Protein AF-0000000083326718 (afdb_homodimer)

pLDDT: mean 82.81, std 12.77, range [39.17, 96.28]

Nearest PDB structures (foldseek):
  6w42-assembly1_A-2  TM=5.400E-01  e=2.497E+00  Human immunodeficiency virus 1
  6vqs-assembly1_A-2  TM=5.508E-01  e=3.439E+00  Human immunodeficiency virus 1
  7l1p-assembly1_B  TM=7.120E-01  e=7.415E+00  Human immunodeficiency virus 1
  7e6g-assembly1_F  TM=3.013E-01  e=8.986E+00  Pseudomonas aeruginosa
  7pel-assembly1_E  TM=6.875E-01  e=1.211E+00  Simian T-lymphotropic virus 1

Foldseek 3Di:
DPDDDDDADKDWDWDADPVLDIAAIEIEALDPFDDPVVCVLKAPLYYYTYDNRNDDAQVRLLVVLVSVCVGVVAALVRADEDEDAPCPVRYDPVSVVSCVHGRYHYDYDDNVPVCVVDPCVRTPVSNVVSTVVRSVD/DPDDDDDADKDWDWDADPVLDIAAIEIEALDPFDDPVVCVLKAPLYYYTYDNRNDDAQVRLLVVLVSVCVGVVAALVRADEDEDAPCPVRYDPVSVVSCVHGRYHYDYDDNPPVCVRDPCVRGPVSNVVSTVVRSVD

Secondary structure (DSSP, 8-state):
--EEEEEEEEEEEEEEETTS-BPPPEEEESSSS--GGGGTTS-TT-EEEE-TT----HHHHHHHHHHHHHHH---SSS-EEEEESS-GGG--HHHHHHHHHTTEEEEEPPGGGHHHH--HIIIIIHHHHHHHHHHT-/--EEEEEEEEEEEEEEETTS-BPPPEEEESSSS--GGGGTTS-TT-EEEE-TT----HHHHHHHHHHHHHHH---SSS-EEEEESS-GGG--HHHHHHHHHTTEEEEEPPGGGHHHH--HIIIIIHHHHHHHHHHT-

Solvent-accessible surface area (backbone atoms only — not comparable to full-atom values): 14460 Å² total; per-residue (Å²): 126,65,51,52,32,38,38,46,36,33,25,38,37,32,37,24,32,88,85,67,53,58,52,58,44,34,34,26,37,56,29,80,67,65,54,78,70,77,49,65,63,35,23,75,81,41,50,68,43,41,26,49,55,5,57,86,47,55,79,51,46,45,56,47,50,54,54,48,43,68,70,70,62,39,25,75,92,47,39,29,33,38,36,29,47,64,47,63,87,56,50,46,70,65,43,53,50,52,35,50,73,39,16,36,45,79,42,64,49,64,82,89,56,48,68,82,71,44,50,55,62,61,53,46,48,46,50,50,45,50,37,40,58,44,28,71,106,128,64,53,52,31,38,38,46,37,36,25,39,38,32,37,25,33,88,88,67,53,57,53,59,44,35,35,27,37,56,29,79,67,67,53,80,72,76,49,65,66,38,22,74,80,42,49,68,43,41,26,49,54,6,56,88,47,56,78,51,48,46,56,47,50,52,52,50,42,70,69,70,61,41,26,75,91,47,40,28,34,37,36,28,48,64,48,63,86,60,52,45,71,66,43,54,48,51,35,51,73,38,16,37,45,80,41,64,47,62,84,88,57,49,67,82,72,45,50,54,61,60,53,46,48,46,48,50,44,50,36,41,58,45,29,70,105

InterPro domains:
  IPR004875 DDE superfamily endonuclease domain [PF03184] (10-133)
  IPR036397 Ribonuclease H superfamily [G3DSA:3.30.420.10] (2-136)
  IPR050863 Centromere and Transposable Element-Derived Protein [PTHR19303] (5-132)

Sequence (274 aa):
MTSGERGTLVTVAVAVNAAGNSIPPFIIFPRKKFQPHFIRDGPVGCSGDANPSGWMVEENFIKYAEHFVAHVRCSKEHPCLLLLDNHESHMSPDDLDYFKEHGVTLLSFPPHCSHKLQPLDRSVYGPLKKYVKGGSTMTSGERGTLVTVAVAVNAAGNSIPPFIIFPRKKFQPHFIRDGPVGCSGDANPSGWMVEENFIKYAEHFVAHVRCSKEHPCLLLLDNHESHMSPDDLDYFKEHGVTLLSFPPHCSHKLQPLDRSVYGPLKKYVKGGST

Structure (mmCIF, N/CA/C/O backbone):
data_AF-0000000083326718-model_v1
#
loop_
_entity.id
_entity.type
_entity.pdbx_description
1 polymer 'DDE-1 domain-containing protein'
#
loop_
_atom_site.group_PDB
_atom_site.id
_atom_site.type_symbol
_atom_site.label_atom_id
_atom_site.label_alt_id
_atom_site.label_comp_id
_atom_site.label_asym_id
_atom_site.label_entity_id
_atom_site.label_seq_id
_atom_site.pdbx_PDB_ins_code
_atom_site.Cartn_x
_atom_site.Cartn_y
_atom_site.Cartn_z
_atom_site.occupancy
_atom_site.B_iso_or_equiv
_atom_site.auth_seq_id
_atom_site.auth_comp_id
_atom_site.auth_asym_id
_atom_site.auth_atom_id
_atom_site.pdbx_PDB_model_num
ATOM 1 N N . MET A 1 1 ? -4.161 -24.439 -19.935 1 46.27 1 MET A N 1
ATOM 2 C CA . MET A 1 1 ? -4.446 -23.009 -19.998 1 46.27 1 MET A CA 1
ATOM 3 C C . MET A 1 1 ? -3.688 -22.255 -18.911 1 46.27 1 MET A C 1
ATOM 5 O O . MET A 1 1 ? -3.785 -22.595 -17.73 1 46.27 1 MET A O 1
ATOM 9 N N . THR A 1 2 ? -2.587 -21.778 -19.311 1 61.28 2 THR A N 1
ATOM 10 C CA . THR A 1 2 ? -1.734 -21.063 -18.368 1 61.28 2 THR A CA 1
ATOM 11 C C . THR A 1 2 ? -2.497 -19.917 -17.711 1 61.28 2 THR A C 1
ATOM 13 O O . THR A 1 2 ? -3.136 -19.116 -18.397 1 61.28 2 THR A O 1
ATOM 16 N N . SER A 1 3 ? -2.903 -20.162 -16.458 1 71.15 3 SER A N 1
ATOM 17 C CA . SER A 1 3 ? -3.604 -19.09 -15.76 1 71.15 3 SER A CA 1
ATOM 18 C C . SER A 1 3 ? -2.758 -17.822 -15.702 1 71.15 3 SER A C 1
ATOM 20 O O . SER A 1 3 ? -1.533 -17.892 -15.579 1 71.15 3 SER A O 1
ATOM 22 N N . GLY A 1 4 ? -3.272 -16.633 -16.309 1 81.43 4 GLY A N 1
ATOM 23 C CA . GLY A 1 4 ? -2.619 -15.335 -16.271 1 81.43 4 GLY A CA 1
ATOM 24 C C . GLY A 1 4 ? -3.024 -14.498 -15.073 1 81.43 4 GLY A C 1
ATOM 25 O O . GLY A 1 4 ? -4.215 -14.303 -14.819 1 81.43 4 GLY A O 1
ATOM 26 N N . GLU A 1 5 ? -1.99 -14.322 -14.138 1 85.64 5 GLU A N 1
ATOM 27 C CA . GLU A 1 5 ? -2.206 -13.441 -12.994 1 85.64 5 GLU A CA 1
ATOM 28 C C . GLU A 1 5 ? -1.547 -12.082 -13.211 1 85.64 5 GLU A C 1
ATOM 30 O O . GLU A 1 5 ? -0.493 -11.991 -13.844 1 85.64 5 GLU A O 1
ATOM 35 N N . ARG A 1 6 ? -2.243 -11.083 -12.725 1 85.34 6 ARG A N 1
ATOM 36 C CA . ARG A 1 6 ? -1.649 -9.75 -12.701 1 85.34 6 ARG A CA 1
ATOM 37 C C . ARG A 1 6 ? -1.358 -9.307 -11.271 1 85.34 6 ARG A C 1
ATOM 39 O O . ARG A 1 6 ? -2.247 -9.323 -10.417 1 85.34 6 ARG A O 1
ATOM 46 N N . GLY A 1 7 ? -0.053 -9.016 -11.139 1 87.03 7 GLY A N 1
ATOM 47 C CA . GLY A 1 7 ? 0.387 -8.466 -9.867 1 87.03 7 GLY A CA 1
ATOM 48 C C . GLY A 1 7 ? 0.644 -6.972 -9.92 1 87.03 7 GLY A C 1
ATOM 49 O O . GLY A 1 7 ? 1.222 -6.47 -10.887 1 87.03 7 GLY A O 1
ATOM 50 N N . THR A 1 8 ? 0.075 -6.285 -8.876 1 87.36 8 THR A N 1
ATOM 51 C CA . THR A 1 8 ? 0.306 -4.847 -8.794 1 87.36 8 THR A CA 1
ATOM 52 C C . THR A 1 8 ? 0.57 -4.422 -7.352 1 87.36 8 THR A C 1
ATOM 54 O O . THR A 1 8 ? 0.169 -5.112 -6.413 1 87.36 8 THR A O 1
ATOM 57 N N . LEU A 1 9 ? 1.283 -3.32 -7.219 1 88.89 9 LEU A N 1
ATOM 58 C CA . LEU A 1 9 ? 1.551 -2.723 -5.915 1 88.89 9 LEU A CA 1
ATOM 59 C C . LEU A 1 9 ? 0.723 -1.458 -5.716 1 88.89 9 LEU A C 1
ATOM 61 O O . LEU A 1 9 ? 0.559 -0.666 -6.646 1 88.89 9 LEU A O 1
ATOM 65 N N . VAL A 1 10 ? 0.229 -1.346 -4.545 1 90.32 10 VAL A N 1
ATOM 66 C CA . VAL A 1 10 ? -0.46 -0.13 -4.127 1 90.32 10 VAL A CA 1
ATOM 67 C C . VAL A 1 10 ? 0.167 0.404 -2.841 1 90.32 10 VAL A C 1
ATOM 69 O O . VAL A 1 10 ? 0.394 -0.352 -1.894 1 90.32 10 VAL A O 1
ATOM 72 N N . THR A 1 11 ? 0.474 1.661 -2.838 1 91.9 11 THR A N 1
ATOM 73 C CA . THR A 1 11 ? 0.987 2.288 -1.625 1 91.9 11 THR A CA 1
ATOM 74 C C . THR A 1 11 ? -0.091 3.137 -0.957 1 91.9 11 THR A C 1
ATOM 76 O O . THR A 1 11 ? -0.802 3.888 -1.629 1 91.9 11 THR A O 1
ATOM 79 N N . VAL A 1 12 ? -0.187 2.952 0.348 1 91.32 12 VAL A N 1
ATOM 80 C CA . VAL A 1 12 ? -1.148 3.722 1.129 1 91.32 12 VAL A CA 1
ATOM 81 C C . VAL A 1 12 ? -0.416 4.528 2.201 1 91.32 12 VAL A C 1
ATOM 83 O O . VAL A 1 12 ? 0.334 3.967 3.003 1 91.32 12 VAL A O 1
ATOM 86 N N . ALA A 1 13 ? -0.639 5.782 2.202 1 92.65 13 ALA A N 1
ATOM 87 C CA . ALA A 1 13 ? -0.1 6.656 3.241 1 92.65 13 ALA A CA 1
ATOM 88 C C . ALA A 1 13 ? -1.154 6.965 4.3 1 92.65 13 ALA A C 1
ATOM 90 O O . ALA A 1 13 ? -2.241 7.453 3.979 1 92.65 13 ALA A O 1
ATOM 91 N N . VAL A 1 14 ? -0.784 6.691 5.518 1 91 14 VAL A N 1
ATOM 92 C CA . VAL A 1 14 ? -1.714 6.924 6.618 1 91 14 VAL A CA 1
ATOM 93 C C . VAL A 1 14 ? -1.058 7.816 7.67 1 91 14 VAL A C 1
ATOM 95 O O . VAL A 1 14 ? 0.168 7.836 7.797 1 91 14 VAL A O 1
ATOM 98 N N . ALA A 1 15 ? -1.882 8.6 8.349 1 91.63 15 ALA A N 1
ATOM 99 C CA . ALA A 1 15 ? -1.423 9.443 9.45 1 91.63 15 ALA A CA 1
ATOM 100 C C . ALA A 1 15 ? -2.378 9.365 10.637 1 91.63 15 ALA A C 1
ATOM 102 O O . ALA A 1 15 ? -3.599 9.411 10.463 1 91.63 15 ALA A O 1
ATOM 103 N N . VAL A 1 16 ? -1.779 9.192 11.792 1 89.78 16 VAL A N 1
ATOM 104 C CA . VAL A 1 16 ? -2.565 9.048 13.013 1 89.78 16 VAL A CA 1
ATOM 105 C C . VAL A 1 16 ? -1.991 9.946 14.106 1 89.78 16 VAL A C 1
ATOM 107 O O . VAL A 1 16 ? -0.777 10.158 14.171 1 89.78 16 VAL A O 1
ATOM 110 N N . ASN A 1 17 ? -2.893 10.494 14.949 1 88.88 17 ASN A N 1
ATOM 111 C CA . ASN A 1 17 ? -2.397 11.276 16.076 1 88.88 17 ASN A CA 1
ATOM 112 C C . ASN A 1 17 ? -2.408 10.466 17.369 1 88.88 17 ASN A C 1
ATOM 114 O O . ASN A 1 17 ? -2.789 9.294 17.369 1 88.88 17 ASN A O 1
ATOM 118 N N . ALA A 1 18 ? -1.995 11.068 18.496 1 81.83 18 ALA A N 1
ATOM 119 C CA . ALA A 1 18 ? -1.845 10.384 19.779 1 81.83 18 ALA A CA 1
ATOM 120 C C . ALA A 1 18 ? -3.197 9.929 20.319 1 81.83 18 ALA A C 1
ATOM 122 O O . ALA A 1 18 ? -3.274 8.971 21.091 1 81.83 18 ALA A O 1
ATOM 123 N N . ALA A 1 19 ? -4.229 10.617 19.884 1 84.12 19 ALA A N 1
ATOM 124 C CA . ALA A 1 19 ? -5.568 10.281 20.361 1 84.12 19 ALA A CA 1
ATOM 125 C C . ALA A 1 19 ? -6.16 9.123 19.563 1 84.12 19 ALA A C 1
ATOM 127 O O . ALA A 1 19 ? -7.251 8.639 19.875 1 84.12 19 ALA A O 1
ATOM 128 N N . GLY A 1 20 ? -5.474 8.719 18.512 1 81.75 20 GLY A N 1
ATOM 129 C CA . GLY A 1 20 ? -5.955 7.603 17.714 1 81.75 20 GLY A CA 1
ATOM 130 C C . GLY A 1 20 ? -6.797 8.037 16.528 1 81.75 20 GLY A C 1
ATOM 131 O O . GLY A 1 20 ? -7.353 7.199 15.815 1 81.75 20 GLY A O 1
ATOM 132 N N . ASN A 1 21 ? -6.853 9.325 16.342 1 87.87 21 ASN A N 1
ATOM 133 C CA . ASN A 1 21 ? -7.561 9.834 15.172 1 87.87 21 ASN A CA 1
ATOM 134 C C . ASN A 1 21 ? -6.684 9.791 13.924 1 87.87 21 ASN A C 1
ATOM 136 O O . ASN A 1 21 ? -5.487 10.073 13.991 1 87.87 21 ASN A O 1
ATOM 140 N N . SER A 1 22 ? -7.302 9.333 12.794 1 90.94 22 SER A N 1
ATOM 141 C CA . SER A 1 22 ? -6.561 9.264 11.539 1 90.94 22 SER A CA 1
ATOM 142 C C . SER A 1 22 ? -7.208 10.132 10.466 1 90.94 22 SER A C 1
ATOM 144 O O . SER A 1 22 ? -8.413 10.389 10.511 1 90.94 22 SER A O 1
ATOM 146 N N . ILE A 1 23 ? -6.388 10.639 9.572 1 91.92 23 ILE A N 1
ATOM 147 C CA . ILE A 1 23 ? -6.926 11.259 8.366 1 91.92 23 ILE A CA 1
ATOM 148 C C . ILE A 1 23 ? -7.216 10.186 7.318 1 91.92 23 ILE A C 1
ATOM 150 O O . ILE A 1 23 ? -6.681 9.077 7.393 1 91.92 23 ILE A O 1
ATOM 154 N N . PRO A 1 24 ? -8.156 10.516 6.32 1 91.7 24 PRO A N 1
ATOM 155 C CA . PRO A 1 24 ? -8.348 9.557 5.229 1 91.7 24 PRO A CA 1
ATOM 156 C C . PRO A 1 24 ? -7.045 9.209 4.513 1 91.7 24 PRO A C 1
ATOM 158 O O . PRO A 1 24 ? -6.139 10.042 4.433 1 91.7 24 PRO A O 1
ATOM 161 N N . PRO A 1 25 ? -6.957 8.104 4.028 1 91.96 25 PRO A N 1
ATOM 162 C CA . PRO A 1 25 ? -5.701 7.673 3.41 1 91.96 25 PRO A CA 1
ATOM 163 C C . PRO A 1 25 ? -5.419 8.384 2.089 1 91.96 25 PRO A C 1
ATOM 165 O O . PRO A 1 25 ? -6.34 8.912 1.459 1 91.96 25 PRO A O 1
ATOM 168 N N . PHE A 1 26 ? -4.155 8.517 1.831 1 94.23 26 PHE A N 1
ATOM 169 C CA . PHE A 1 26 ? -3.652 8.919 0.523 1 94.23 26 PHE A CA 1
ATOM 170 C C . PHE A 1 26 ? -3.083 7.723 -0.23 1 94.23 26 PHE A C 1
ATOM 172 O O . PHE A 1 26 ? -2.198 7.028 0.275 1 94.23 26 PHE A O 1
ATOM 179 N N . ILE A 1 27 ? -3.534 7.46 -1.456 1 92.86 27 ILE A N 1
ATOM 180 C CA . ILE A 1 27 ? -3.242 6.196 -2.122 1 92.86 27 ILE A CA 1
ATOM 181 C C . ILE A 1 27 ? -2.473 6.46 -3.415 1 92.86 27 ILE A C 1
ATOM 183 O O . ILE A 1 27 ? -2.824 7.361 -4.18 1 92.86 27 ILE A O 1
ATOM 187 N N . ILE A 1 28 ? -1.448 5.703 -3.612 1 93.24 28 ILE A N 1
ATOM 188 C CA . ILE A 1 28 ? -0.744 5.724 -4.889 1 93.24 28 ILE A CA 1
ATOM 189 C C . ILE A 1 28 ? -1.166 4.522 -5.731 1 93.24 28 ILE A C 1
ATOM 191 O O . ILE A 1 28 ? -0.842 3.38 -5.399 1 93.24 28 ILE A O 1
ATOM 195 N N . PHE A 1 29 ? -1.776 4.833 -6.876 1 89.86 29 PHE A N 1
ATOM 196 C CA . PHE A 1 29 ? -2.285 3.777 -7.743 1 89.86 29 PHE A CA 1
ATOM 197 C C . PHE A 1 29 ? -1.256 3.405 -8.804 1 89.86 29 PHE A C 1
ATOM 199 O O . PHE A 1 29 ? -0.543 4.271 -9.316 1 89.86 29 PHE A O 1
ATOM 206 N N . PRO A 1 30 ? -1.24 2.14 -9.139 1 87.97 30 PRO A N 1
ATOM 207 C CA . PRO A 1 30 ? -0.321 1.677 -10.18 1 87.97 30 PRO A CA 1
ATOM 208 C C . PRO A 1 30 ? -0.824 1.981 -11.59 1 87.97 30 PRO A C 1
ATOM 210 O O . PRO A 1 30 ? -1.065 1.06 -12.375 1 87.97 30 PRO A O 1
ATOM 213 N N . ARG A 1 31 ? -0.956 3.301 -11.876 1 85.23 31 ARG A N 1
ATOM 214 C CA . ARG A 1 31 ? -1.394 3.818 -13.168 1 85.23 31 ARG A CA 1
ATOM 215 C C . ARG A 1 31 ? -0.487 4.948 -13.642 1 85.23 31 ARG A C 1
ATOM 217 O O . ARG A 1 31 ? 0.248 5.537 -12.847 1 85.23 31 ARG A O 1
ATOM 224 N N . LYS A 1 32 ? -0.6 5.216 -14.922 1 83.65 32 LYS A N 1
ATOM 225 C CA . LYS A 1 32 ? 0.218 6.283 -15.492 1 83.65 32 LYS A CA 1
ATOM 226 C C . LYS A 1 32 ? -0.28 7.655 -15.045 1 83.65 32 LYS A C 1
ATOM 228 O O . LYS A 1 32 ? 0.518 8.523 -14.684 1 83.65 32 LYS A O 1
ATOM 233 N N . LYS A 1 33 ? -1.629 7.774 -15.094 1 86.9 33 LYS A N 1
ATOM 234 C CA . LYS A 1 33 ? -2.24 9.052 -14.742 1 86.9 33 LYS A CA 1
ATOM 235 C C . LYS A 1 33 ? -3.354 8.864 -13.715 1 86.9 33 LYS A C 1
ATOM 237 O O . LYS A 1 33 ? -4.173 7.952 -13.84 1 86.9 33 LYS A O 1
ATOM 242 N N . PHE A 1 34 ? -3.296 9.769 -12.791 1 90.6 34 PHE A N 1
ATOM 243 C CA . PHE A 1 34 ? -4.352 9.739 -11.785 1 90.6 34 PHE A CA 1
ATOM 244 C C . PHE A 1 34 ? -5.647 10.318 -12.342 1 90.6 34 PHE A C 1
ATOM 246 O O . PHE A 1 34 ? -5.63 11.338 -13.034 1 90.6 34 PHE A O 1
ATOM 253 N N . GLN A 1 35 ? -6.733 9.605 -12.064 1 90.48 35 GLN A N 1
ATOM 254 C CA . GLN A 1 35 ? -8.067 10.101 -12.387 1 90.48 35 GLN A CA 1
ATOM 255 C C . GLN A 1 35 ? -8.948 10.159 -11.143 1 90.48 35 GLN A C 1
ATOM 257 O O . GLN A 1 35 ? -8.899 9.263 -10.298 1 90.48 35 GLN A O 1
ATOM 262 N N . PRO A 1 36 ? -9.778 11.171 -11.049 1 88.84 36 PRO A N 1
ATOM 263 C CA . PRO A 1 36 ? -10.602 11.352 -9.852 1 88.84 36 PRO A CA 1
ATOM 264 C C . PRO A 1 36 ? -11.496 10.148 -9.564 1 88.84 36 PRO A C 1
ATOM 266 O O . PRO A 1 36 ? -11.811 9.871 -8.404 1 88.84 36 PRO A O 1
ATOM 269 N N . HIS A 1 37 ? -11.837 9.454 -10.562 1 86.84 37 HIS A N 1
ATOM 270 C CA . HIS A 1 37 ? -12.767 8.351 -10.345 1 86.84 37 HIS A CA 1
ATOM 271 C C . HIS A 1 37 ? -12.077 7.173 -9.667 1 86.84 37 HIS A C 1
ATOM 273 O O . HIS A 1 37 ? -12.739 6.234 -9.219 1 86.84 37 HIS A O 1
ATOM 279 N N . PHE A 1 38 ? -10.767 7.238 -9.575 1 86.35 38 PHE A N 1
ATOM 280 C CA . PHE A 1 38 ? -10.05 6.172 -8.885 1 86.35 38 PHE A CA 1
ATOM 281 C C . PHE A 1 38 ? -10.472 6.095 -7.422 1 86.35 38 PHE A C 1
ATOM 283 O O . PHE A 1 38 ? -10.404 5.029 -6.807 1 86.35 38 PHE A O 1
ATOM 290 N N . ILE A 1 39 ? -10.906 7.195 -6.867 1 86.56 39 ILE A N 1
ATOM 291 C CA . ILE A 1 39 ? -11.194 7.201 -5.437 1 86.56 39 ILE A CA 1
ATOM 292 C C . ILE A 1 39 ? -12.701 7.307 -5.214 1 86.56 39 ILE A C 1
ATOM 294 O O . ILE A 1 39 ? -13.154 7.559 -4.095 1 86.56 39 ILE A O 1
ATOM 298 N N . ARG A 1 40 ? -13.48 7.216 -6.228 1 82.19 40 ARG A N 1
ATOM 299 C CA . ARG A 1 40 ? -14.93 7.348 -6.138 1 82.19 40 ARG A CA 1
ATOM 300 C C . ARG A 1 40 ? -15.516 6.313 -5.184 1 82.19 40 ARG A C 1
ATOM 302 O O . ARG A 1 40 ? -16.399 6.628 -4.383 1 82.19 40 ARG A O 1
ATOM 309 N N . ASP A 1 41 ? -14.965 5.131 -5.233 1 73.56 41 ASP A N 1
ATOM 310 C CA . ASP A 1 41 ? -15.502 4.048 -4.414 1 73.56 41 ASP A CA 1
ATOM 311 C C . ASP A 1 41 ? -14.676 3.859 -3.144 1 73.56 41 ASP A C 1
ATOM 313 O O . ASP A 1 41 ? -14.845 2.869 -2.428 1 73.56 41 ASP A O 1
ATOM 317 N N . GLY A 1 42 ? -13.829 4.816 -2.908 1 74.92 42 GLY A N 1
ATOM 318 C CA . GLY A 1 42 ? -13.011 4.743 -1.708 1 74.92 42 GLY A CA 1
ATOM 319 C C . GLY A 1 42 ? -13.602 5.504 -0.536 1 74.92 42 GLY A C 1
ATOM 320 O O . GLY A 1 42 ? -14.733 5.989 -0.61 1 74.92 42 GLY A O 1
ATOM 321 N N . PRO A 1 43 ? -12.924 5.502 0.576 1 76.26 43 PRO A N 1
ATOM 322 C CA . PRO A 1 43 ? -13.4 6.24 1.748 1 76.26 43 PRO A CA 1
ATOM 323 C C . PRO A 1 43 ? -13.607 7.726 1.466 1 76.26 43 PRO A C 1
ATOM 325 O O . PRO A 1 43 ? -12.883 8.311 0.656 1 76.26 43 PRO A O 1
ATOM 328 N N . VAL A 1 44 ? -14.519 8.22 2.227 1 83.89 44 VAL A N 1
ATOM 329 C CA . VAL A 1 44 ? -14.781 9.65 2.095 1 83.89 44 VAL A CA 1
ATOM 330 C C . VAL A 1 44 ? -13.534 10.442 2.485 1 83.89 44 VAL A C 1
ATOM 332 O O . VAL A 1 44 ? -12.906 10.158 3.507 1 83.89 44 VAL A O 1
ATOM 335 N N . GLY A 1 45 ? -13.174 11.364 1.59 1 90.14 45 GLY A N 1
ATOM 336 C CA . GLY A 1 45 ? -12.072 12.255 1.917 1 90.14 45 GLY A CA 1
ATOM 337 C C . GLY A 1 45 ? -10.723 11.726 1.465 1 90.14 45 GLY A C 1
ATOM 338 O O . GLY A 1 45 ? -9.714 12.428 1.555 1 90.14 45 GLY A O 1
ATOM 339 N N . CYS A 1 46 ? -10.709 10.474 1.008 1 90.12 46 CYS A N 1
ATOM 340 C CA . CYS A 1 46 ? -9.439 9.948 0.521 1 90.12 46 CYS A CA 1
ATOM 341 C C . CYS A 1 46 ? -8.994 10.678 -0.741 1 90.12 46 CYS A C 1
ATOM 343 O O . CYS A 1 46 ? -9.796 11.354 -1.388 1 90.12 46 CYS A O 1
ATOM 345 N N . SER A 1 47 ? -7.77 10.699 -0.941 1 93.56 47 SER A N 1
ATOM 346 C CA . SER A 1 47 ? -7.152 11.23 -2.151 1 93.56 47 SER A CA 1
ATOM 347 C C . SER A 1 47 ? -6.021 10.328 -2.636 1 93.56 47 SER A C 1
ATOM 349 O O . SER A 1 47 ? -5.762 9.278 -2.046 1 93.56 47 SER A O 1
ATOM 351 N N . GLY A 1 48 ? -5.482 10.711 -3.748 1 94.18 48 GLY A N 1
ATOM 352 C CA . GLY A 1 48 ? -4.414 9.861 -4.249 1 94.18 48 GLY A CA 1
ATOM 353 C C . GLY A 1 48 ? -3.697 10.448 -5.45 1 94.18 48 GLY A C 1
ATOM 354 O O . GLY A 1 48 ? -3.917 11.609 -5.804 1 94.18 48 GLY A O 1
ATOM 355 N N . ASP A 1 49 ? -2.784 9.725 -5.867 1 95.56 49 ASP A N 1
ATOM 356 C CA . ASP A 1 49 ? -2.013 9.966 -7.084 1 95.56 49 ASP A CA 1
ATOM 357 C C . ASP A 1 49 ? -1.644 8.652 -7.768 1 95.56 49 ASP A C 1
ATOM 359 O O . ASP A 1 49 ? -2.124 7.586 -7.378 1 95.56 49 ASP A O 1
ATOM 363 N N . ALA A 1 50 ? -0.94 8.833 -8.897 1 90.68 50 ALA A N 1
ATOM 364 C CA . ALA A 1 50 ? -0.632 7.609 -9.633 1 90.68 50 ALA A CA 1
ATOM 365 C C . ALA A 1 50 ? 0.834 7.577 -10.056 1 90.68 50 ALA A C 1
ATOM 367 O O . ALA A 1 50 ? 1.446 8.626 -10.274 1 90.68 50 ALA A O 1
ATOM 368 N N . ASN A 1 51 ? 1.335 6.443 -10.005 1 88.1 51 ASN A N 1
ATOM 369 C CA . ASN A 1 51 ? 2.641 6.036 -10.514 1 88.1 51 ASN A CA 1
ATOM 370 C C . ASN A 1 51 ? 2.609 4.615 -11.069 1 88.1 51 ASN A C 1
ATOM 372 O O . ASN A 1 51 ? 2.107 3.7 -10.415 1 88.1 51 ASN A O 1
ATOM 376 N N . PRO A 1 52 ? 3.1 4.438 -12.298 1 81.83 52 PRO A N 1
ATOM 377 C CA . PRO A 1 52 ? 2.965 3.115 -12.912 1 81.83 52 PRO A CA 1
ATOM 378 C C . PRO A 1 52 ? 3.474 1.991 -12.013 1 81.83 52 PRO A C 1
ATOM 380 O O . PRO A 1 52 ? 2.958 0.872 -12.066 1 81.83 52 PRO A O 1
ATOM 383 N N . SER A 1 53 ? 4.435 2.216 -11.169 1 80.36 53 SER A N 1
ATOM 384 C CA . SER A 1 53 ? 4.982 1.18 -10.3 1 80.36 53 SER A CA 1
ATOM 385 C C . SER A 1 53 ? 4.136 1.01 -9.042 1 80.36 53 SER A C 1
ATOM 387 O O . SER A 1 53 ? 4.272 0.016 -8.326 1 80.36 53 SER A O 1
ATOM 389 N N . GLY A 1 54 ? 3.306 2.016 -8.779 1 86.81 54 GLY A N 1
ATOM 390 C CA . GLY A 1 54 ? 2.542 2.007 -7.541 1 86.81 54 GLY A CA 1
ATOM 391 C C . GLY A 1 54 ? 3.361 2.416 -6.331 1 86.81 54 GLY A C 1
ATOM 392 O O . GLY A 1 54 ? 2.889 2.326 -5.196 1 86.81 54 GLY A O 1
ATOM 393 N N . TRP A 1 55 ? 4.599 2.858 -6.591 1 84.44 55 TRP A N 1
ATOM 394 C CA . TRP A 1 55 ? 5.498 3.295 -5.528 1 84.44 55 TRP A CA 1
ATOM 395 C C . TRP A 1 55 ? 5.329 4.785 -5.249 1 84.44 55 TRP A C 1
ATOM 397 O O . TRP A 1 55 ? 4.978 5.555 -6.146 1 84.44 55 TRP A O 1
ATOM 407 N N . MET A 1 56 ? 5.599 5.116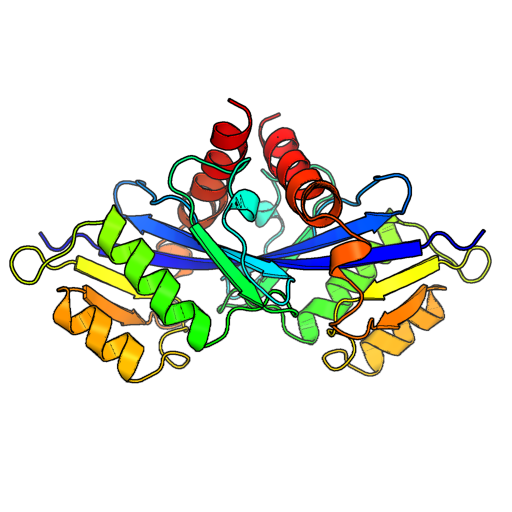 -4.027 1 86.91 56 MET A N 1
ATOM 408 C CA . MET A 1 56 ? 5.679 6.541 -3.719 1 86.91 56 MET A CA 1
ATOM 409 C C . MET A 1 56 ? 6.999 7.13 -4.205 1 86.91 56 MET A C 1
ATOM 411 O O . MET A 1 56 ? 8.066 6.567 -3.952 1 86.91 56 MET A O 1
ATOM 415 N N . VAL A 1 57 ? 6.866 8.148 -4.96 1 85.18 57 VAL A N 1
ATOM 416 C CA . VAL A 1 57 ? 8.061 8.868 -5.387 1 85.18 57 VAL A CA 1
ATOM 417 C C . VAL A 1 57 ? 7.993 10.315 -4.904 1 85.18 57 VAL A C 1
ATOM 419 O O . VAL A 1 57 ? 6.957 10.762 -4.406 1 85.18 57 VAL A O 1
ATOM 422 N N . GLU A 1 58 ? 9.038 11.019 -5.008 1 85.22 58 GLU A N 1
ATOM 423 C CA . GLU A 1 58 ? 9.166 12.384 -4.508 1 85.22 58 GLU A CA 1
ATOM 424 C C . GLU A 1 58 ? 8.015 13.26 -4.995 1 85.22 58 GLU A C 1
ATOM 426 O O . GLU A 1 58 ? 7.47 14.06 -4.231 1 85.22 58 GLU A O 1
ATOM 431 N N . GLU A 1 59 ? 7.608 13.047 -6.191 1 87.69 59 GLU A N 1
ATOM 432 C CA . GLU A 1 59 ? 6.569 13.883 -6.783 1 87.69 59 GLU A CA 1
ATOM 433 C C . GLU A 1 59 ? 5.22 13.649 -6.108 1 87.69 59 GLU A C 1
ATOM 435 O O . GLU A 1 59 ? 4.373 14.543 -6.075 1 87.69 59 GLU A O 1
ATOM 440 N N . ASN A 1 60 ? 5.063 12.48 -5.56 1 91.44 60 ASN A N 1
ATOM 441 C CA . ASN A 1 60 ? 3.806 12.154 -4.895 1 91.44 60 ASN A CA 1
ATOM 442 C C . ASN A 1 60 ? 3.734 12.768 -3.5 1 91.44 60 ASN A C 1
ATOM 444 O O . ASN A 1 60 ? 2.646 12.94 -2.947 1 91.44 60 ASN A O 1
ATOM 448 N N . PHE A 1 61 ? 4.913 13.136 -2.99 1 90.57 61 PHE A N 1
ATOM 449 C CA . PHE A 1 61 ? 4.948 13.552 -1.593 1 90.57 61 PHE A CA 1
ATOM 450 C C . PHE A 1 61 ? 4.304 14.923 -1.42 1 90.57 61 PHE A C 1
ATOM 452 O O . PHE A 1 61 ? 3.671 15.192 -0.397 1 90.57 61 PHE A O 1
ATOM 459 N N . ILE A 1 62 ? 4.494 15.752 -2.431 1 92.19 62 ILE A N 1
ATOM 460 C CA . ILE A 1 62 ? 3.888 17.076 -2.343 1 92.19 62 ILE A CA 1
ATOM 461 C C . ILE A 1 62 ? 2.367 16.944 -2.291 1 92.19 62 ILE A C 1
ATOM 463 O O . ILE A 1 62 ? 1.7 17.673 -1.552 1 92.19 62 ILE A O 1
ATOM 467 N N . LYS A 1 63 ? 1.793 16.039 -3.023 1 94.65 63 LYS A N 1
ATOM 468 C CA . LYS A 1 63 ? 0.35 15.821 -3.018 1 94.65 63 LYS A CA 1
ATOM 469 C C . LYS A 1 63 ? -0.114 15.243 -1.684 1 94.65 63 LYS A C 1
ATOM 471 O O . LYS A 1 63 ? -1.177 15.61 -1.178 1 94.65 63 LYS A O 1
ATOM 476 N N . TYR A 1 64 ? 0.675 14.408 -1.186 1 94.21 64 TYR A N 1
ATOM 477 C CA . TYR A 1 64 ? 0.378 13.911 0.153 1 94.21 64 TYR A CA 1
ATOM 478 C C . TYR A 1 64 ? 0.405 15.043 1.173 1 94.21 64 TYR A C 1
ATOM 480 O O . TYR A 1 64 ? -0.444 15.103 2.066 1 94.21 64 TYR A O 1
ATOM 488 N N . ALA A 1 65 ? 1.435 15.936 1.032 1 93.44 65 ALA A N 1
ATOM 489 C CA . ALA A 1 65 ? 1.55 17.069 1.946 1 93.44 65 ALA A CA 1
ATOM 490 C C . ALA A 1 65 ? 0.3 17.943 1.897 1 93.44 65 ALA A C 1
ATOM 492 O O . ALA A 1 65 ? -0.226 18.345 2.937 1 93.44 65 ALA A O 1
ATOM 493 N N . GLU A 1 66 ? -0.195 18.16 0.745 1 95.37 66 GLU A N 1
ATOM 494 C CA . GLU A 1 66 ? -1.412 18.945 0.566 1 95.37 66 GLU A CA 1
ATOM 495 C C . GLU A 1 66 ? -2.612 18.259 1.213 1 95.37 66 GLU A C 1
ATOM 497 O O . GLU A 1 66 ? -3.428 18.911 1.868 1 95.37 66 GLU A O 1
ATOM 502 N N . HIS A 1 67 ? -2.688 16.994 1.013 1 96.28 67 HIS A N 1
ATOM 503 C CA . HIS A 1 67 ? -3.752 16.195 1.61 1 96.28 67 HIS A CA 1
ATOM 504 C C . HIS A 1 67 ? -3.703 16.262 3.133 1 96.28 67 HIS A C 1
ATOM 506 O O . HIS A 1 67 ? -4.73 16.473 3.783 1 96.28 67 HIS A O 1
ATOM 512 N N . PHE A 1 68 ? -2.531 16.132 3.652 1 95.45 68 PHE A N 1
ATOM 513 C CA . PHE A 1 68 ? -2.299 16.142 5.091 1 95.45 68 PHE A CA 1
ATOM 514 C C . PHE A 1 68 ? -2.72 17.475 5.698 1 95.45 68 PHE A C 1
ATOM 516 O O . PHE A 1 68 ? -3.487 17.51 6.663 1 95.45 68 PHE A O 1
ATOM 523 N N . VAL A 1 69 ? -2.26 18.564 5.137 1 95.07 69 VAL A N 1
ATOM 524 C CA . VAL A 1 69 ? -2.54 19.905 5.641 1 95.07 69 VAL A CA 1
ATOM 525 C C . VAL A 1 69 ? -4.041 20.18 5.572 1 95.07 69 VAL A C 1
ATOM 527 O O . VAL A 1 69 ? -4.615 20.76 6.497 1 95.07 69 VAL A O 1
ATOM 530 N N . ALA A 1 70 ? -4.725 19.703 4.516 1 94.99 70 ALA A N 1
ATOM 531 C CA . ALA A 1 70 ? -6.15 19.95 4.315 1 94.99 70 ALA A CA 1
ATOM 532 C C . ALA A 1 70 ? -6.984 19.264 5.393 1 94.99 70 ALA A C 1
ATOM 534 O O . ALA A 1 70 ? -8.042 19.765 5.781 1 94.99 70 ALA A O 1
ATOM 535 N N . HIS A 1 71 ? -6.508 18.186 5.906 1 95 71 HIS A N 1
ATOM 536 C CA . HIS A 1 71 ? -7.33 17.413 6.831 1 95 71 HIS A CA 1
ATOM 537 C C . HIS A 1 71 ? -6.974 17.729 8.28 1 95 71 HIS A C 1
ATOM 539 O O . HIS A 1 71 ? -7.842 17.707 9.156 1 95 71 HIS A O 1
ATOM 545 N N . VAL A 1 72 ? -5.682 17.911 8.511 1 93.53 72 VAL A N 1
ATOM 546 C CA . VAL A 1 72 ? -5.26 18.222 9.873 1 93.53 72 VAL A CA 1
ATOM 547 C C . VAL A 1 72 ? -5.507 19.7 10.166 1 93.53 72 VAL A C 1
ATOM 549 O O . VAL A 1 72 ? -5.653 20.094 11.325 1 93.53 72 VAL A O 1
ATOM 552 N N . ARG A 1 73 ? -5.615 20.59 9.173 1 90.4 73 ARG A N 1
ATOM 553 C CA . ARG A 1 73 ? -5.86 22.027 9.243 1 90.4 73 ARG A CA 1
ATOM 554 C C . ARG A 1 73 ? -4.798 22.724 10.086 1 90.4 73 ARG A C 1
ATOM 556 O O . ARG A 1 73 ? -5.121 23.557 10.935 1 90.4 73 ARG A O 1
ATOM 563 N N . CYS A 1 74 ? -3.561 22.346 9.801 1 90.45 74 CYS A N 1
ATOM 564 C CA . CYS A 1 74 ? -2.424 23.014 10.423 1 90.45 74 CYS A CA 1
ATOM 565 C C . CYS A 1 74 ? -2.209 24.398 9.821 1 90.45 74 CYS A C 1
ATOM 567 O O . CYS A 1 74 ? -2.546 24.634 8.659 1 90.45 74 CYS A O 1
ATOM 569 N N . SER A 1 75 ? -1.727 25.292 10.689 1 91.3 75 SER A N 1
ATOM 570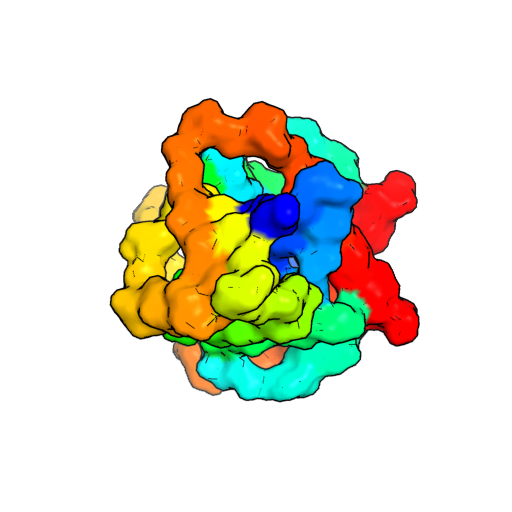 C CA . SER A 1 75 ? -1.335 26.632 10.264 1 91.3 75 SER A CA 1
ATOM 571 C C . SER A 1 75 ? -0.191 27.17 11.117 1 91.3 75 SER A C 1
ATOM 573 O O . SER A 1 75 ? 0.208 26.539 12.098 1 91.3 75 SER A O 1
ATOM 575 N N . LYS A 1 76 ? 0.408 28.245 10.594 1 91.5 76 LYS A N 1
ATOM 576 C CA . LYS A 1 76 ? 1.477 28.869 11.368 1 91.5 76 LYS A CA 1
ATOM 577 C C . LYS A 1 76 ? 0.988 29.274 12.755 1 91.5 76 LYS A C 1
ATOM 579 O O . LYS A 1 76 ? 1.753 29.247 13.722 1 91.5 76 LYS A O 1
ATOM 584 N N . GLU A 1 77 ? -0.277 29.584 12.887 1 92.91 77 GLU A N 1
ATOM 585 C CA . GLU A 1 77 ? -0.88 29.961 14.162 1 92.91 77 GLU A CA 1
ATOM 586 C C . GLU A 1 77 ? -1.223 28.73 14.995 1 92.91 77 GLU A C 1
ATOM 588 O O . GLU A 1 77 ? -1.298 28.806 16.223 1 92.91 77 GLU A O 1
ATOM 593 N N . HIS A 1 78 ? -1.457 27.599 14.33 1 92.09 78 HIS A N 1
ATOM 594 C CA . HIS A 1 78 ? -1.732 26.306 14.946 1 92.09 78 HIS A CA 1
ATOM 595 C C . HIS A 1 78 ? -0.838 25.216 14.363 1 92.09 78 HIS A C 1
ATOM 597 O O . HIS A 1 78 ? -1.313 24.34 13.636 1 92.09 78 HIS A O 1
ATOM 603 N N . PRO A 1 79 ? 0.429 25.187 14.797 1 93.42 79 PRO A N 1
ATOM 604 C CA . PRO A 1 79 ? 1.398 24.282 14.175 1 93.42 79 PRO A CA 1
ATOM 605 C C . PRO A 1 79 ? 1.187 22.824 14.578 1 93.42 79 PRO A C 1
ATOM 607 O O . PRO A 1 79 ? 0.605 22.549 15.63 1 93.42 79 PRO A O 1
ATOM 610 N N . CYS A 1 80 ? 1.572 21.953 13.691 1 92.99 80 CYS A N 1
ATOM 611 C CA . CYS A 1 80 ? 1.523 20.529 14.002 1 92.99 80 CYS A CA 1
ATOM 612 C C . CYS A 1 80 ? 2.858 19.858 13.699 1 92.99 80 CYS A C 1
ATOM 614 O O . CYS A 1 80 ? 3.693 20.421 12.989 1 92.99 80 CYS A O 1
ATOM 616 N N . LEU A 1 81 ? 3.07 18.763 14.415 1 92.34 81 LEU A N 1
ATOM 617 C CA . LEU A 1 81 ? 4.26 17.938 14.236 1 92.34 81 LEU A CA 1
ATOM 618 C C . LEU A 1 81 ? 3.926 16.659 13.475 1 92.34 81 LEU A C 1
ATOM 620 O O . LEU A 1 81 ? 2.984 15.948 13.832 1 92.34 81 LEU A O 1
ATOM 624 N N . LEU A 1 82 ? 4.587 16.49 12.376 1 91.48 82 LEU A N 1
ATOM 625 C CA . LEU A 1 82 ? 4.452 15.242 11.633 1 91.48 82 LEU A CA 1
ATOM 626 C C . LEU A 1 82 ? 5.708 14.388 11.773 1 91.48 82 LEU A C 1
ATOM 628 O O . LEU A 1 82 ? 6.793 14.798 11.355 1 91.48 82 LEU A O 1
ATOM 632 N N . LEU A 1 83 ? 5.539 13.273 12.367 1 88.21 83 LEU A N 1
ATOM 633 C CA . LEU A 1 83 ? 6.607 12.289 12.503 1 88.21 83 LEU A CA 1
ATOM 634 C C . LEU A 1 83 ? 6.576 11.29 11.351 1 88.21 83 LEU A C 1
ATOM 636 O O . LEU A 1 83 ? 5.573 10.604 11.145 1 88.21 83 LEU A O 1
ATOM 640 N N . LEU A 1 84 ? 7.643 11.285 10.568 1 84.79 84 LEU A N 1
ATOM 641 C CA . LEU A 1 84 ? 7.73 10.366 9.438 1 84.79 84 LEU A CA 1
ATOM 642 C C . LEU A 1 84 ? 8.768 9.28 9.7 1 84.79 84 LEU A C 1
ATOM 644 O O . LEU A 1 84 ? 9.877 9.571 10.154 1 84.79 84 LEU A O 1
ATOM 648 N N . ASP A 1 85 ? 8.36 8.028 9.48 1 73.88 85 ASP A N 1
ATOM 649 C CA . ASP A 1 85 ? 9.265 6.898 9.667 1 73.88 85 ASP A CA 1
ATOM 650 C C . ASP A 1 85 ? 10.283 6.817 8.532 1 73.88 85 ASP A C 1
ATOM 652 O O . ASP A 1 85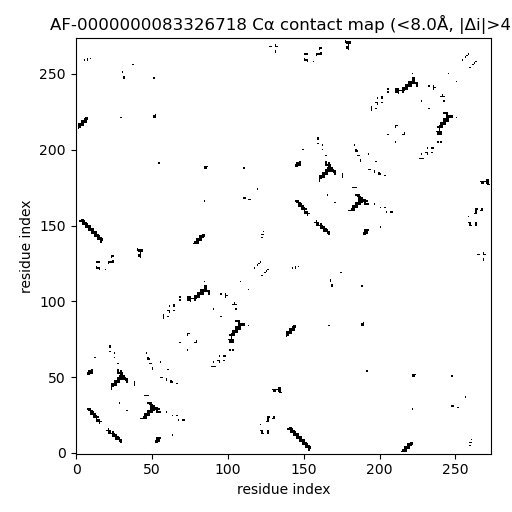 ? 10.064 6.114 7.543 1 73.88 85 ASP A O 1
ATOM 656 N N . ASN A 1 86 ? 11.422 7.535 8.625 1 63.49 86 ASN A N 1
ATOM 657 C CA . ASN A 1 86 ? 12.603 7.497 7.769 1 63.49 86 ASN A CA 1
ATOM 658 C C . ASN A 1 86 ? 12.269 7.901 6.336 1 63.49 86 ASN A C 1
ATOM 660 O O . ASN A 1 86 ? 12.814 7.338 5.385 1 63.49 86 ASN A O 1
ATOM 664 N N . HIS A 1 87 ? 11.324 8.725 6.058 1 68.14 87 HIS A N 1
ATOM 665 C CA . HIS A 1 87 ? 10.978 9.129 4.7 1 68.14 87 HIS A CA 1
ATOM 666 C C . HIS A 1 87 ? 11.424 10.56 4.42 1 68.14 87 HIS A C 1
ATOM 668 O O . HIS A 1 87 ? 11.403 11.008 3.272 1 68.14 87 HIS A O 1
ATOM 674 N N . GLU A 1 88 ? 11.924 11.206 5.385 1 65.68 88 GLU A N 1
ATOM 675 C CA . GLU A 1 88 ? 12.263 12.615 5.209 1 65.68 88 GLU A CA 1
ATOM 676 C C . GLU A 1 88 ? 13.392 12.789 4.197 1 65.68 88 GLU A C 1
ATOM 678 O O . GLU A 1 88 ? 13.449 13.796 3.489 1 65.68 88 GLU A O 1
ATOM 683 N N . SER A 1 89 ? 14.202 11.774 4.21 1 66.24 89 SER A N 1
ATOM 684 C CA . SER A 1 89 ? 15.352 11.858 3.316 1 66.24 89 SER A CA 1
ATOM 685 C C . SER A 1 89 ? 14.929 11.721 1.857 1 66.24 89 SER A C 1
ATOM 687 O O . SER A 1 89 ? 15.7 12.041 0.95 1 66.24 89 SER A O 1
ATOM 689 N N . HIS A 1 90 ? 13.7 11.384 1.652 1 73.79 90 HIS A N 1
ATOM 690 C CA . HIS A 1 90 ? 13.221 11.193 0.288 1 73.79 90 HIS A CA 1
ATOM 691 C C . HIS A 1 90 ? 12.34 12.357 -0.154 1 73.79 90 HIS A C 1
ATOM 693 O O . HIS A 1 90 ? 11.821 12.358 -1.273 1 73.79 90 HIS A O 1
ATOM 699 N N . MET A 1 91 ? 12.326 13.356 0.626 1 82.83 91 MET A N 1
ATOM 700 C CA . MET A 1 91 ? 11.506 14.52 0.302 1 82.83 91 MET A CA 1
ATOM 701 C C . MET A 1 91 ? 12.338 15.596 -0.387 1 82.83 91 MET A C 1
ATOM 703 O O . MET A 1 91 ? 13.502 15.804 -0.042 1 82.83 91 MET A O 1
ATOM 707 N N . SER A 1 92 ? 11.75 16.222 -1.261 1 88.07 92 SER A N 1
ATOM 708 C CA . SER A 1 92 ? 12.412 17.327 -1.945 1 88.07 92 SER A CA 1
ATOM 709 C C . SER A 1 92 ? 12.429 18.583 -1.079 1 88.07 92 SER A C 1
ATOM 711 O O . SER A 1 92 ? 11.646 18.702 -0.134 1 88.07 92 SER A O 1
ATOM 713 N N . PRO A 1 93 ? 13.296 19.514 -1.44 1 90.06 93 PRO A N 1
ATOM 714 C CA . PRO A 1 93 ? 13.262 20.804 -0.747 1 90.06 93 PRO A CA 1
ATOM 715 C C . PRO A 1 93 ? 11.902 21.492 -0.846 1 90.06 93 PRO A C 1
ATOM 717 O O . PRO A 1 93 ? 11.457 22.13 0.111 1 90.06 93 PRO A O 1
ATOM 720 N N . ASP A 1 94 ? 11.297 21.306 -1.955 1 91.04 94 ASP A N 1
ATOM 721 C CA . ASP A 1 94 ? 9.978 21.901 -2.154 1 91.04 94 ASP A CA 1
ATOM 722 C C . ASP A 1 94 ? 8.959 21.314 -1.18 1 91.04 94 ASP A C 1
ATOM 724 O O . ASP A 1 94 ? 8.099 22.033 -0.665 1 91.04 94 ASP A O 1
ATOM 728 N N . ASP A 1 95 ? 9.042 20.053 -1.012 1 90.39 95 ASP A N 1
ATOM 729 C CA . ASP A 1 95 ? 8.162 19.409 -0.042 1 90.39 95 ASP A CA 1
ATOM 730 C C . ASP A 1 95 ? 8.361 19.997 1.354 1 90.39 95 ASP A C 1
ATOM 732 O O . ASP A 1 95 ? 7.39 20.331 2.036 1 90.39 95 ASP A O 1
ATOM 736 N N . LEU A 1 96 ? 9.626 20.159 1.673 1 90.78 96 LEU A N 1
ATOM 737 C CA . LEU A 1 96 ? 9.978 20.657 2.999 1 90.78 96 LEU A CA 1
ATOM 738 C C . LEU A 1 96 ? 9.502 22.094 3.184 1 90.78 96 LEU A C 1
ATOM 740 O O . LEU A 1 96 ? 8.966 22.444 4.238 1 90.78 96 LEU A O 1
ATOM 744 N N . ASP A 1 97 ? 9.665 22.864 2.186 1 94.07 97 ASP A N 1
ATOM 745 C CA . ASP A 1 97 ? 9.218 24.253 2.228 1 94.07 97 ASP A CA 1
ATOM 746 C C . ASP A 1 97 ? 7.699 24.337 2.363 1 94.07 97 ASP A C 1
ATOM 748 O O . ASP A 1 97 ? 7.182 25.165 3.115 1 94.07 97 ASP A O 1
ATOM 752 N N . TYR A 1 98 ? 7.03 23.521 1.648 1 94.96 98 TYR A N 1
ATOM 753 C CA . TYR A 1 98 ? 5.574 23.514 1.719 1 94.96 98 TYR A CA 1
ATOM 754 C C . TYR A 1 98 ? 5.098 23.222 3.137 1 94.96 98 TYR A C 1
ATOM 756 O O . TYR A 1 98 ? 4.232 23.924 3.665 1 94.96 98 TYR A O 1
ATOM 764 N N . PHE A 1 99 ? 5.664 22.226 3.741 1 93.77 99 PHE A N 1
ATOM 765 C CA . PHE A 1 99 ? 5.288 21.875 5.106 1 93.77 99 PHE A CA 1
ATOM 766 C C . PHE A 1 99 ? 5.55 23.038 6.055 1 93.77 99 PHE A C 1
ATOM 768 O O . PHE A 1 99 ? 4.677 23.415 6.84 1 93.77 99 PHE A O 1
ATOM 775 N N . LYS A 1 100 ? 6.679 23.626 5.909 1 94.04 100 LYS A N 1
ATOM 776 C CA . LYS A 1 100 ? 7.065 24.737 6.775 1 94.04 100 LYS A CA 1
ATOM 777 C C . LYS A 1 100 ? 6.116 25.92 6.606 1 94.04 100 LYS A C 1
ATOM 779 O O . LYS A 1 100 ? 5.671 26.512 7.593 1 94.04 100 LYS A O 1
ATOM 784 N N . GLU A 1 101 ? 5.771 26.211 5.436 1 96.2 101 GLU A N 1
ATOM 785 C CA . GLU A 1 101 ? 4.909 27.346 5.118 1 96.2 101 GLU A CA 1
ATOM 786 C C . GLU A 1 101 ? 3.489 27.122 5.631 1 96.2 101 GLU A C 1
ATOM 788 O O . GLU A 1 101 ? 2.723 28.075 5.79 1 96.2 101 GLU A O 1
ATOM 793 N N . HIS A 1 102 ? 3.136 25.931 5.911 1 96.13 102 HIS A N 1
ATOM 794 C CA . HIS A 1 102 ? 1.777 25.636 6.352 1 96.13 102 HIS A CA 1
ATOM 795 C C . HIS A 1 102 ? 1.758 25.169 7.803 1 96.13 102 HIS A C 1
ATOM 797 O O . HIS A 1 102 ? 0.803 24.521 8.239 1 96.13 102 HIS A O 1
ATOM 803 N N . GLY A 1 103 ? 2.899 25.379 8.479 1 95.02 103 GLY A N 1
ATOM 804 C CA . GLY A 1 103 ? 2.937 25.193 9.921 1 95.02 103 GLY A CA 1
ATOM 805 C C . GLY A 1 103 ? 3.189 23.754 10.33 1 95.02 103 GLY A C 1
ATOM 806 O O . GLY A 1 103 ? 2.814 23.34 11.429 1 95.02 103 GLY A O 1
ATOM 807 N N . VAL A 1 104 ? 3.749 22.967 9.405 1 94.74 104 VAL A N 1
ATOM 808 C CA . VAL A 1 104 ? 4.061 21.578 9.726 1 94.74 104 VAL A CA 1
ATOM 809 C C . VAL A 1 104 ? 5.56 21.43 9.98 1 94.74 104 VAL A C 1
ATOM 811 O O . VAL A 1 104 ? 6.377 21.765 9.12 1 94.74 104 VAL A O 1
ATOM 814 N N . THR A 1 105 ? 5.88 20.962 11.177 1 92.76 105 THR A N 1
ATOM 815 C CA . THR A 1 105 ? 7.253 20.576 11.485 1 92.76 105 THR A CA 1
ATOM 816 C C . THR A 1 105 ? 7.454 19.079 11.271 1 92.76 105 THR A C 1
ATOM 818 O O . THR A 1 105 ? 6.688 18.264 11.789 1 92.76 105 THR A O 1
ATOM 821 N N . LEU A 1 106 ? 8.466 18.76 10.463 1 90.3 106 LEU A N 1
ATOM 822 C CA . LEU A 1 106 ? 8.768 17.361 10.178 1 90.3 106 LEU A CA 1
ATOM 823 C C . LEU A 1 106 ? 9.864 16.842 11.101 1 90.3 106 LEU A C 1
ATOM 825 O O . LEU A 1 106 ? 10.86 17.53 11.338 1 90.3 106 LEU A O 1
ATOM 829 N N . LEU A 1 107 ? 9.6 15.647 11.64 1 84.48 107 LEU A N 1
ATOM 830 C CA . LEU A 1 107 ? 10.623 14.957 12.418 1 84.48 107 LEU A CA 1
ATOM 831 C C . LEU A 1 107 ? 10.734 13.496 11.996 1 84.48 107 LEU A C 1
ATOM 833 O O . LEU A 1 107 ? 9.72 12.838 11.748 1 84.48 107 LEU A O 1
ATOM 837 N N . SER A 1 108 ? 11.889 13.075 11.676 1 75.5 108 SER A N 1
ATOM 838 C CA . SER A 1 108 ? 12.119 11.669 11.358 1 75.5 108 SER A CA 1
ATOM 839 C C . SER A 1 108 ? 12.624 10.903 12.576 1 75.5 108 SER A C 1
ATOM 841 O O . SER A 1 108 ? 13.32 11.465 13.425 1 75.5 108 SER A O 1
ATOM 843 N N . PHE A 1 109 ? 11.973 9.711 12.889 1 66.12 109 PHE A N 1
ATOM 844 C CA . PHE A 1 109 ? 12.417 8.883 14.003 1 66.12 109 PHE A CA 1
ATOM 845 C C . PHE A 1 109 ? 13.548 7.957 13.573 1 66.12 109 PHE A C 1
ATOM 847 O O . PHE A 1 109 ? 13.571 7.484 12.434 1 66.12 109 PHE A O 1
ATOM 854 N N . PRO A 1 110 ? 14.482 8.046 14.627 1 61.35 110 PRO A N 1
ATOM 855 C CA . PRO A 1 110 ? 15.412 6.94 14.389 1 61.35 110 PRO A CA 1
ATOM 856 C C . PRO A 1 110 ? 14.713 5.585 14.325 1 61.35 110 PRO A C 1
ATOM 858 O O . PRO A 1 110 ? 13.7 5.376 14.998 1 61.35 110 PRO A O 1
ATOM 861 N N . PRO A 1 111 ? 14.921 4.757 13.322 1 54.99 111 PRO A N 1
ATOM 862 C CA . PRO A 1 111 ? 14.279 3.456 13.118 1 54.99 111 PRO A CA 1
ATOM 863 C C . PRO A 1 111 ? 14.019 2.714 14.427 1 54.99 111 PRO A C 1
ATOM 865 O O . PRO A 1 111 ? 13.016 2.008 14.551 1 54.99 111 PRO A O 1
ATOM 868 N N . HIS A 1 112 ? 14.801 2.867 15.474 1 55.45 112 HIS A N 1
ATOM 869 C CA . HIS A 1 112 ? 14.771 2.021 16.662 1 55.45 112 HIS A CA 1
ATOM 870 C C . HIS A 1 112 ? 13.716 2.5 17.653 1 55.45 112 HIS A C 1
ATOM 872 O O . HIS A 1 112 ? 13.45 1.832 18.656 1 55.45 112 HIS A O 1
ATOM 878 N N . CYS A 1 113 ? 13.033 3.491 17.373 1 56.67 113 CYS A N 1
ATOM 879 C CA . CYS A 1 113 ? 12.14 4.002 18.407 1 56.67 113 CYS A CA 1
ATOM 880 C C . CYS A 1 113 ? 10.684 3.908 17.965 1 56.67 113 CYS A C 1
ATOM 882 O O . CYS A 1 113 ? 9.774 4.162 18.756 1 56.67 113 CYS A O 1
ATOM 884 N N . SER A 1 114 ? 10.392 3.578 16.798 1 56.43 114 SER A N 1
ATOM 885 C CA . SER A 1 114 ? 9.04 3.751 16.275 1 56.43 114 SER A CA 1
ATOM 886 C C . SER A 1 114 ? 8.112 2.646 16.766 1 56.43 114 SER A C 1
ATOM 888 O O . SER A 1 114 ? 6.927 2.885 17.008 1 56.43 114 SER A O 1
ATOM 890 N N . HIS A 1 115 ? 8.633 1.388 16.936 1 58.08 115 HIS A N 1
ATOM 891 C CA . HIS A 1 115 ? 7.742 0.272 17.234 1 58.08 115 HIS A CA 1
ATOM 892 C C . HIS A 1 115 ? 6.999 0.495 18.546 1 58.08 115 HIS A C 1
ATOM 894 O O . HIS A 1 115 ? 5.836 0.106 18.68 1 58.08 115 HIS A O 1
ATOM 900 N N . LYS A 1 116 ? 7.711 1.05 19.405 1 57.75 116 LYS A N 1
ATOM 901 C CA . LYS A 1 116 ? 7.125 1.179 20.737 1 57.75 116 LYS A CA 1
ATOM 902 C C . LYS A 1 116 ? 6.092 2.301 20.776 1 57.75 116 LYS A C 1
ATOM 904 O O . LYS A 1 116 ? 5.143 2.251 21.561 1 57.75 116 LYS A O 1
ATOM 909 N N . LEU A 1 117 ? 6.302 3.043 19.856 1 58.28 117 LEU A N 1
ATOM 910 C CA . LEU A 1 117 ? 5.508 4.259 19.993 1 58.28 117 LEU A CA 1
ATOM 911 C C . LEU A 1 117 ? 4.236 4.175 19.156 1 58.28 117 LEU A C 1
ATOM 913 O O . LEU A 1 117 ? 3.269 4.895 19.415 1 58.28 117 LEU A O 1
ATOM 917 N N . GLN A 1 118 ? 4.191 3.166 18.31 1 65.22 118 GLN A N 1
ATOM 918 C CA . GLN A 1 118 ? 2.982 3.179 17.492 1 65.22 118 GLN A CA 1
ATOM 919 C C . GLN A 1 118 ? 2.633 1.776 17.003 1 65.22 118 GLN A C 1
ATOM 921 O O . GLN A 1 118 ? 3.039 1.376 15.91 1 65.22 118 GLN A O 1
ATOM 926 N N . PRO A 1 119 ? 1.904 1.23 17.988 1 73.45 119 PRO A N 1
ATOM 927 C CA . PRO A 1 119 ? 1.451 -0.097 17.567 1 73.45 119 PRO A CA 1
ATOM 928 C C . PRO A 1 119 ? 0.779 -0.084 16.196 1 73.45 119 PRO A C 1
ATOM 930 O O . PRO A 1 119 ? 0.156 0.911 15.819 1 73.45 119 PRO A O 1
ATOM 933 N N . LEU A 1 120 ? 0.981 -1.1 15.414 1 77.42 120 LEU A N 1
ATOM 934 C CA . LEU A 1 120 ? 0.451 -1.254 14.063 1 77.42 120 LEU A CA 1
ATOM 935 C C . LEU A 1 120 ? -1.067 -1.111 14.056 1 77.42 120 LEU A C 1
ATOM 937 O O . LEU A 1 120 ? -1.641 -0.59 13.097 1 77.42 120 LEU A O 1
ATOM 941 N N . ASP A 1 121 ? -1.627 -1.549 15.13 1 74.17 121 ASP A N 1
ATOM 942 C CA . ASP A 1 121 ? -3.081 -1.478 15.226 1 74.17 121 ASP A CA 1
ATOM 943 C C . ASP A 1 121 ? -3.574 -0.042 15.06 1 74.17 121 ASP A C 1
ATOM 945 O O . ASP A 1 121 ? -4.585 0.2 14.398 1 74.17 121 ASP A O 1
ATOM 949 N N . ARG A 1 122 ? -2.817 0.82 15.591 1 76.13 122 ARG A N 1
ATOM 950 C CA . ARG A 1 122 ? -3.247 2.214 15.546 1 76.13 122 ARG A CA 1
ATOM 951 C C . ARG A 1 122 ? -2.716 2.911 14.298 1 76.13 122 ARG A C 1
ATOM 953 O O . ARG A 1 122 ? -3.413 3.727 13.692 1 76.13 122 ARG A O 1
ATOM 960 N N . SER A 1 123 ? -1.556 2.483 13.92 1 79.02 123 SER A N 1
ATOM 961 C CA . SER A 1 123 ? -0.886 3.263 12.885 1 79.02 123 SER A CA 1
ATOM 962 C C . SER A 1 123 ? -1.193 2.715 11.495 1 79.02 123 SER A C 1
ATOM 964 O O . SER A 1 123 ? -1.066 3.43 10.498 1 79.02 123 SER A O 1
ATOM 966 N N . VAL A 1 124 ? -1.611 1.467 11.406 1 82.39 124 VAL A N 1
ATOM 967 C CA . VAL A 1 124 ? -1.792 0.872 10.086 1 82.39 124 VAL A CA 1
ATOM 968 C C . VAL A 1 124 ? -3.2 0.293 9.969 1 82.39 124 VAL A C 1
ATOM 970 O O . VAL A 1 124 ? -3.969 0.687 9.089 1 82.39 124 VAL A O 1
ATOM 973 N N . TYR A 1 125 ? -3.617 -0.478 10.864 1 79.76 125 TYR A N 1
ATOM 974 C CA . TYR A 1 125 ? -4.857 -1.226 10.688 1 79.76 125 TYR A CA 1
ATOM 975 C C . TYR A 1 125 ? -6.07 -0.328 10.899 1 79.76 125 TYR A C 1
ATOM 977 O O . TYR A 1 125 ? -7.06 -0.43 10.17 1 79.76 125 TYR A O 1
ATOM 985 N N . GLY A 1 126 ? -5.98 0.483 11.898 1 79.48 126 GLY A N 1
ATOM 986 C CA . GLY A 1 126 ? -7.083 1.4 12.136 1 79.48 126 GLY A CA 1
ATOM 987 C C . GLY A 1 126 ? -7.468 2.202 10.907 1 79.48 126 GLY A C 1
ATOM 988 O O . GLY A 1 126 ? -8.587 2.079 10.405 1 79.48 126 GLY A O 1
ATOM 989 N N . PRO A 1 127 ? -6.531 2.903 10.415 1 78.63 127 PRO A N 1
ATOM 990 C CA . PRO A 1 127 ? -6.8 3.703 9.217 1 78.63 127 PRO A CA 1
ATOM 991 C C . PRO A 1 127 ? -7.218 2.851 8.02 1 78.63 127 PRO A C 1
ATOM 993 O O . PRO A 1 127 ? -8.09 3.253 7.246 1 78.63 127 PRO A O 1
ATOM 996 N N . LEU A 1 128 ? -6.638 1.678 7.813 1 77.89 128 LEU A N 1
ATOM 997 C CA . LEU A 1 128 ? -6.963 0.824 6.676 1 77.89 128 LEU A CA 1
ATOM 998 C C . LEU A 1 128 ? -8.364 0.238 6.819 1 77.89 128 LEU A C 1
ATOM 1000 O O . LEU A 1 128 ? -9.083 0.09 5.828 1 77.89 128 LEU A O 1
ATOM 1004 N N . LYS A 1 129 ? -8.699 -0.072 8.01 1 75.67 129 LYS A N 1
ATOM 1005 C CA . LYS A 1 129 ? -10.059 -0.535 8.271 1 75.67 129 LYS A CA 1
ATOM 1006 C C . LYS A 1 129 ? -11.082 0.544 7.926 1 75.67 129 LYS A C 1
ATOM 1008 O O . LYS A 1 129 ? -12.126 0.252 7.339 1 75.67 129 LYS A O 1
ATOM 1013 N N . LYS A 1 130 ? -10.789 1.737 8.245 1 73.41 130 LYS A N 1
ATOM 1014 C CA . LYS A 1 130 ? -11.685 2.848 7.937 1 73.41 130 LYS A CA 1
ATOM 1015 C C . LYS A 1 130 ? -11.812 3.051 6.43 1 73.41 130 LYS A C 1
ATOM 1017 O O . LYS A 1 130 ? -12.876 3.432 5.937 1 73.41 130 LYS A O 1
ATOM 1022 N N . TYR A 1 131 ? -10.773 2.791 5.791 1 69.65 131 TYR A N 1
ATOM 1023 C CA . TYR A 1 131 ? -10.739 2.852 4.334 1 69.65 131 TYR A CA 1
ATOM 1024 C C . TYR A 1 131 ? -11.762 1.902 3.724 1 69.65 131 TYR A C 1
ATOM 1026 O O . TYR A 1 131 ? -12.514 2.283 2.825 1 69.65 131 TYR A O 1
ATOM 1034 N N . VAL A 1 132 ? -11.778 0.809 4.072 1 61.68 132 VAL A N 1
ATOM 1035 C CA . VAL A 1 132 ? -12.583 -0.224 3.429 1 61.68 132 VAL A CA 1
ATOM 1036 C C . VAL A 1 132 ? -14.036 -0.105 3.884 1 61.68 132 VAL A C 1
ATOM 1038 O O . VAL A 1 132 ? -14.958 -0.422 3.129 1 61.68 132 VAL A O 1
ATOM 1041 N N . LYS A 1 133 ? -14.272 0.209 5.108 1 63.35 133 LYS A N 1
ATOM 1042 C CA . LYS A 1 133 ? -15.634 0.394 5.602 1 63.35 133 LYS A CA 1
ATOM 1043 C C . LYS A 1 133 ? -16.32 1.562 4.899 1 63.35 133 LYS A C 1
ATOM 1045 O O . LYS A 1 133 ? -17.523 1.514 4.635 1 63.35 133 LYS A O 1
ATOM 1050 N N . GLY A 1 134 ? -15.659 2.651 4.759 1 55.07 134 GLY A N 1
ATOM 1051 C CA . GLY A 1 134 ? -16.253 3.82 4.132 1 55.07 134 GLY A CA 1
ATOM 1052 C C . GLY A 1 134 ? -16.526 3.63 2.652 1 55.07 134 GLY A C 1
ATOM 1053 O O . GLY A 1 134 ? -17.344 4.346 2.069 1 55.07 134 GLY A O 1
ATOM 1054 N N . GLY A 1 135 ? -15.815 2.896 1.893 1 49.3 135 GLY A N 1
ATOM 1055 C CA . GLY A 1 135 ? -16.105 2.604 0.498 1 49.3 135 GLY A CA 1
ATOM 1056 C C . GLY A 1 135 ? -17.309 1.7 0.316 1 49.3 135 GLY A C 1
ATOM 1057 O O . GLY A 1 135 ? -17.793 1.52 -0.804 1 49.3 135 GLY A O 1
ATOM 1058 N N . SER A 1 136 ? -17.682 0.899 1.238 1 45.63 136 SER A N 1
ATOM 1059 C CA . SER A 1 136 ? -18.862 0.045 1.149 1 45.63 136 SER A CA 1
ATOM 1060 C C . SER A 1 136 ? -20.135 0.83 1.447 1 45.63 136 SER A C 1
ATOM 1062 O O . SER A 1 136 ? -21.235 0.274 1.414 1 45.63 136 SER A O 1
ATOM 1064 N N . THR A 1 137 ? -20.109 2.075 1.718 1 39.17 137 THR A N 1
ATOM 1065 C CA . THR A 1 137 ? -21.419 2.692 1.887 1 39.17 137 THR A CA 1
ATOM 1066 C C . THR A 1 137 ? -21.993 3.122 0.54 1 39.17 137 THR A C 1
ATOM 1068 O O . THR A 1 137 ? -21.25 3.529 -0.356 1 39.17 137 THR A O 1
ATOM 1071 N N . MET B 1 1 ? -1.007 23.299 22.03 1 45.9 1 MET B N 1
ATOM 1072 C CA . MET B 1 1 ? -0.559 21.909 22.033 1 45.9 1 MET B CA 1
ATOM 1073 C C . MET B 1 1 ? -0.367 21.396 20.61 1 45.9 1 MET B C 1
ATOM 1075 O O . MET B 1 1 ? -1.277 21.49 19.784 1 45.9 1 MET B O 1
ATOM 1079 N N . THR B 1 2 ? 0.825 21.485 20.194 1 61.59 2 THR B N 1
ATOM 1080 C CA . THR B 1 2 ? 1.149 21.069 18.834 1 61.59 2 THR B CA 1
ATOM 1081 C C . THR B 1 2 ? 0.713 19.627 18.592 1 61.59 2 THR B C 1
ATOM 1083 O O . THR B 1 2 ? 1.033 18.735 19.381 1 61.59 2 THR B O 1
ATOM 1086 N N . SER B 1 3 ? -0.417 19.492 17.901 1 70.73 3 SER B N 1
ATOM 1087 C CA . SER B 1 3 ? -0.873 18.138 17.605 1 70.73 3 SER B CA 1
ATOM 1088 C C . SER B 1 3 ? 0.197 17.343 16.863 1 70.73 3 SER B C 1
ATOM 1090 O O . SER B 1 3 ? 0.931 17.897 16.042 1 70.73 3 SER B O 1
ATOM 1092 N N . GLY B 1 4 ? 0.717 16.163 17.484 1 81.46 4 GLY B N 1
ATOM 1093 C CA . GLY B 1 4 ? 1.679 15.264 16.866 1 81.46 4 GLY B CA 1
ATOM 1094 C C . GLY B 1 4 ? 1.028 14.166 16.046 1 81.46 4 GLY B C 1
ATOM 1095 O O . GLY B 1 4 ? 0.141 13.463 16.533 1 81.46 4 GLY B O 1
ATOM 1096 N N . GLU B 1 5 ? 1.247 14.302 14.67 1 85.31 5 GLU B N 1
ATOM 1097 C CA . GLU B 1 5 ? 0.777 13.25 13.774 1 85.31 5 GLU B CA 1
ATOM 1098 C C . GLU B 1 5 ? 1.922 12.335 13.349 1 85.31 5 GLU B C 1
ATOM 1100 O O . GLU B 1 5 ? 3.06 12.784 13.196 1 85.31 5 GLU B O 1
ATOM 1105 N N . ARG B 1 6 ? 1.573 11.081 13.249 1 85.08 6 ARG B N 1
ATOM 1106 C CA . ARG B 1 6 ? 2.518 10.126 12.679 1 85.08 6 ARG B CA 1
ATOM 1107 C C . ARG B 1 6 ? 2.047 9.637 11.314 1 85.08 6 ARG B C 1
ATOM 1109 O O . ARG B 1 6 ? 0.922 9.154 11.176 1 85.08 6 ARG B O 1
ATOM 1116 N N . GLY B 1 7 ? 2.977 9.899 10.389 1 86.88 7 GLY B N 1
ATOM 1117 C CA . GLY B 1 7 ? 2.744 9.403 9.042 1 86.88 7 GLY B CA 1
ATOM 1118 C C . GLY B 1 7 ? 3.567 8.172 8.709 1 86.88 7 GLY B C 1
ATOM 1119 O O . GLY B 1 7 ? 4.75 8.1 9.049 1 86.88 7 GLY B O 1
ATOM 1120 N N . THR B 1 8 ? 2.836 7.167 8.126 1 87.08 8 THR B N 1
ATOM 1121 C CA . THR B 1 8 ? 3.537 5.957 7.711 1 87.08 8 THR B CA 1
ATOM 1122 C C . THR B 1 8 ? 3.029 5.476 6.355 1 87.08 8 THR B C 1
ATOM 1124 O O . THR B 1 8 ? 1.908 5.798 5.956 1 87.08 8 THR B O 1
ATOM 1127 N N . LEU B 1 9 ? 3.888 4.755 5.673 1 88.74 9 LEU B N 1
ATOM 1128 C CA . LEU B 1 9 ? 3.537 4.139 4.398 1 88.74 9 LEU B CA 1
ATOM 1129 C C . LEU B 1 9 ? 3.376 2.63 4.549 1 88.74 9 LEU B C 1
ATOM 1131 O O . LEU B 1 9 ? 4.152 1.987 5.26 1 88.74 9 LEU B O 1
ATOM 1135 N N . VAL B 1 10 ? 2.374 2.155 3.9 1 90.28 10 VAL B N 1
ATOM 1136 C CA . VAL B 1 10 ? 2.154 0.716 3.805 1 90.28 10 VAL B CA 1
ATOM 1137 C C . VAL B 1 10 ? 2.031 0.308 2.339 1 90.28 10 VAL B C 1
ATOM 1139 O O . VAL B 1 10 ? 1.312 0.948 1.568 1 90.28 10 VAL B O 1
ATOM 1142 N N . THR B 1 11 ? 2.754 -0.705 1.967 1 91.9 11 THR B N 1
ATOM 1143 C CA . THR B 1 11 ? 2.633 -1.234 0.613 1 91.9 11 THR B CA 1
ATOM 1144 C C . THR B 1 11 ? 1.847 -2.542 0.612 1 91.9 11 THR B C 1
ATOM 1146 O O . THR B 1 11 ? 2.078 -3.412 1.454 1 91.9 11 THR B O 1
ATOM 1149 N N . VAL B 1 12 ? 0.924 -2.599 -0.326 1 91.38 12 VAL B N 1
ATOM 1150 C CA . VAL B 1 12 ? 0.118 -3.806 -0.477 1 91.38 12 VAL B CA 1
ATOM 1151 C C . VAL B 1 12 ? 0.311 -4.384 -1.877 1 91.38 12 VAL B C 1
ATOM 1153 O O . VAL B 1 12 ? 0.117 -3.686 -2.876 1 91.38 12 VAL B O 1
ATOM 1156 N N . ALA B 1 13 ? 0.674 -5.606 -1.93 1 92.74 13 ALA B N 1
ATOM 1157 C CA . ALA B 1 13 ? 0.782 -6.321 -3.198 1 92.74 13 ALA B CA 1
ATOM 1158 C C . ALA B 1 13 ? -0.446 -7.194 -3.443 1 92.74 13 ALA B C 1
ATOM 1160 O O . ALA B 1 13 ? -0.792 -8.036 -2.611 1 92.74 13 ALA B O 1
ATOM 1161 N N . VAL B 1 14 ? -1.044 -6.963 -4.579 1 91.03 14 VAL B N 1
ATOM 1162 C CA . VAL B 1 14 ? -2.243 -7.722 -4.918 1 91.03 14 VAL B CA 1
ATOM 1163 C C . VAL B 1 14 ? -2.054 -8.412 -6.266 1 91.03 14 VAL B C 1
ATOM 1165 O O . VAL B 1 14 ? -1.277 -7.948 -7.105 1 91.03 14 VAL B O 1
ATOM 1168 N N . ALA B 1 15 ? -2.704 -9.567 -6.418 1 91.72 15 ALA B N 1
ATOM 1169 C CA . ALA B 1 15 ? -2.699 -10.302 -7.68 1 91.72 15 ALA B CA 1
ATOM 1170 C C . ALA B 1 15 ? -4.097 -10.803 -8.029 1 91.72 15 ALA B C 1
ATOM 1172 O O . ALA B 1 15 ? -4.809 -11.324 -7.168 1 91.72 15 ALA B O 1
ATOM 1173 N N . VAL B 1 16 ? -4.452 -10.565 -9.275 1 89.86 16 VAL B N 1
ATOM 1174 C CA . VAL B 1 16 ? -5.781 -10.941 -9.744 1 89.86 16 VAL B CA 1
ATOM 1175 C C . VAL B 1 16 ? -5.671 -11.666 -11.084 1 89.86 16 VAL B C 1
ATOM 1177 O O . VAL B 1 16 ? -4.785 -11.366 -11.888 1 89.86 16 VAL B O 1
ATOM 1180 N N . ASN B 1 17 ? -6.563 -12.657 -11.295 1 89.02 17 ASN B N 1
ATOM 1181 C CA . ASN B 1 17 ? -6.575 -13.313 -12.598 1 89.02 17 ASN B CA 1
ATOM 1182 C C . ASN B 1 17 ? -7.7 -12.784 -13.482 1 89.02 17 ASN B C 1
ATOM 1184 O O . ASN B 1 17 ? -8.45 -11.895 -13.074 1 89.02 17 ASN B O 1
ATOM 1188 N N . ALA B 1 18 ? -7.846 -13.313 -14.711 1 81.9 18 ALA B N 1
ATOM 1189 C CA . ALA B 1 18 ? -8.799 -12.826 -15.705 1 81.9 18 ALA B CA 1
ATOM 1190 C C . ALA B 1 18 ? -10.236 -13.067 -15.25 1 81.9 18 ALA B C 1
ATOM 1192 O O . ALA B 1 18 ? -11.153 -12.354 -15.664 1 81.9 18 ALA B O 1
ATOM 1193 N N . ALA B 1 19 ? -10.395 -14.052 -14.399 1 84.15 19 ALA B N 1
ATOM 1194 C CA . ALA B 1 19 ? -11.733 -14.383 -13.917 1 84.15 19 ALA B CA 1
ATOM 1195 C C . ALA B 1 19 ? -12.138 -13.477 -12.758 1 84.15 19 ALA B C 1
ATOM 1197 O O . ALA B 1 19 ? -13.27 -13.546 -12.273 1 84.15 19 ALA B O 1
ATOM 1198 N N . GLY B 1 20 ? -11.216 -12.664 -12.283 1 81.84 20 GLY B N 1
ATOM 1199 C CA . GLY B 1 20 ? -11.529 -11.75 -11.196 1 81.84 20 GLY B CA 1
ATOM 1200 C C . GLY B 1 20 ? -11.21 -12.319 -9.827 1 81.84 20 GLY B C 1
ATOM 1201 O O . GLY B 1 20 ? -11.507 -11.696 -8.805 1 81.84 20 GLY B O 1
ATOM 1202 N N . ASN B 1 21 ? -10.604 -13.469 -9.841 1 88.03 21 ASN B N 1
ATOM 1203 C CA . ASN B 1 21 ? -10.171 -14.053 -8.577 1 88.03 21 ASN B CA 1
ATOM 1204 C C . ASN B 1 21 ? -8.842 -13.463 -8.112 1 88.03 21 ASN B C 1
ATOM 1206 O O . ASN B 1 21 ? -7.946 -13.226 -8.924 1 88.03 21 ASN B O 1
ATOM 1210 N N . SER B 1 22 ? -8.774 -13.145 -6.787 1 91.1 22 SER B N 1
ATOM 1211 C CA . SER B 1 22 ? -7.546 -12.586 -6.232 1 91.1 22 SER B CA 1
ATOM 1212 C C . SER B 1 22 ? -6.986 -13.472 -5.124 1 91.1 22 SER B C 1
ATOM 1214 O O . SER B 1 22 ? -7.73 -14.214 -4.48 1 91.1 22 SER B O 1
ATOM 1216 N N . ILE B 1 23 ? -5.686 -13.435 -4.974 1 91.98 23 ILE B N 1
ATOM 1217 C CA . ILE B 1 23 ? -5.073 -14.036 -3.794 1 91.98 23 ILE B CA 1
ATOM 1218 C C . ILE B 1 23 ? -5.087 -13.036 -2.64 1 91.98 23 ILE B C 1
ATOM 1220 O O . ILE B 1 23 ? -5.223 -11.829 -2.857 1 91.98 23 ILE B O 1
ATOM 1224 N N . PRO B 1 24 ? -4.99 -13.573 -1.339 1 91.63 24 PRO B N 1
ATOM 1225 C CA . PRO B 1 24 ? -4.861 -12.629 -0.226 1 91.63 24 PRO B CA 1
ATOM 1226 C C . PRO B 1 24 ? -3.683 -11.673 -0.397 1 91.63 24 PRO B C 1
ATOM 1228 O O . PRO B 1 24 ? -2.67 -12.038 -1.001 1 91.63 24 PRO B O 1
ATOM 1231 N N . PRO B 1 25 ? -3.79 -10.578 0.084 1 91.97 25 PRO B N 1
ATOM 1232 C CA . PRO B 1 25 ? -2.736 -9.583 -0.123 1 91.97 25 PRO B CA 1
ATOM 1233 C C . PRO B 1 25 ? -1.455 -9.912 0.642 1 91.97 25 PRO B C 1
ATOM 1235 O O . PRO B 1 25 ? -1.49 -10.671 1.614 1 91.97 25 PRO B O 1
ATOM 1238 N N . PHE B 1 26 ? -0.379 -9.465 0.07 1 94.23 26 PHE B N 1
ATOM 1239 C CA . PHE B 1 26 ? 0.917 -9.425 0.736 1 94.23 26 PHE B CA 1
ATOM 1240 C C . PHE B 1 26 ? 1.264 -8.003 1.161 1 94.23 26 PHE B C 1
ATOM 1242 O O . PHE B 1 26 ? 1.274 -7.087 0.335 1 94.23 26 PHE B O 1
ATOM 1249 N N . ILE B 1 27 ? 1.592 -7.774 2.435 1 92.86 27 ILE B N 1
ATOM 1250 C CA . ILE B 1 27 ? 1.67 -6.418 2.967 1 92.86 27 ILE B CA 1
ATOM 1251 C C . ILE B 1 27 ? 3.082 -6.147 3.482 1 92.86 27 ILE B C 1
ATOM 1253 O O . ILE B 1 27 ? 3.676 -6.99 4.158 1 92.86 27 ILE B O 1
ATOM 1257 N N . ILE B 1 28 ? 3.586 -5.015 3.136 1 93.28 28 ILE B N 1
ATOM 1258 C CA . ILE B 1 28 ? 4.843 -4.553 3.714 1 93.28 28 ILE B CA 1
ATOM 1259 C C . ILE B 1 28 ? 4.562 -3.53 4.812 1 93.28 28 ILE B C 1
ATOM 1261 O O . ILE B 1 28 ? 4.107 -2.418 4.531 1 93.28 28 ILE B O 1
ATOM 1265 N N . PHE B 1 29 ? 4.958 -3.894 6.022 1 89.86 29 PHE B N 1
ATOM 1266 C CA . PHE B 1 29 ? 4.694 -3.034 7.17 1 89.86 29 PHE B CA 1
ATOM 1267 C C . PHE B 1 29 ? 5.88 -2.117 7.443 1 89.86 29 PHE B C 1
ATOM 1269 O O . PHE B 1 29 ? 7.034 -2.523 7.289 1 89.86 29 PHE B O 1
ATOM 1276 N N . PRO B 1 30 ? 5.567 -0.929 7.89 1 87.98 30 PRO B N 1
ATOM 1277 C CA . PRO B 1 30 ? 6.631 0.02 8.226 1 87.98 30 PRO B CA 1
ATOM 1278 C C . PRO B 1 30 ? 7.259 -0.257 9.59 1 87.98 30 PRO B C 1
ATOM 1280 O O . PRO B 1 30 ? 7.185 0.584 10.49 1 87.98 30 PRO B O 1
ATOM 1283 N N . ARG B 1 31 ? 7.89 -1.453 9.691 1 85.35 31 ARG B N 1
ATOM 1284 C CA . ARG B 1 31 ? 8.58 -1.909 10.893 1 85.35 31 ARG B CA 1
ATOM 1285 C C . ARG B 1 31 ? 9.954 -2.477 10.554 1 85.35 31 ARG B C 1
ATOM 1287 O O . ARG B 1 31 ? 10.224 -2.813 9.399 1 85.35 31 ARG B O 1
ATOM 1294 N N . LYS B 1 32 ? 10.76 -2.572 11.59 1 83.7 32 LYS B N 1
ATOM 1295 C CA . LYS B 1 32 ? 12.103 -3.11 11.391 1 83.7 32 LYS B CA 1
ATOM 1296 C C . LYS B 1 32 ? 12.06 -4.614 11.136 1 83.7 32 LYS B C 1
ATOM 1298 O O . LYS B 1 32 ? 12.758 -5.119 10.254 1 83.7 32 LYS B O 1
ATOM 1303 N N . LYS B 1 33 ? 11.207 -5.277 11.964 1 87.01 33 LYS B N 1
ATOM 1304 C CA . LYS B 1 33 ? 11.1 -6.729 11.864 1 87.01 33 LYS B CA 1
ATOM 1305 C C . LYS B 1 33 ? 9.643 -7.167 11.749 1 87.01 33 LYS B C 1
ATOM 1307 O O . LYS B 1 33 ? 8.779 -6.664 12.471 1 87.01 33 LYS B O 1
ATOM 1312 N N . PHE B 1 34 ? 9.505 -8.092 10.85 1 90.61 34 PHE B N 1
ATOM 1313 C CA . PHE B 1 34 ? 8.165 -8.647 10.696 1 90.61 34 PHE B CA 1
ATOM 1314 C C . PHE B 1 34 ? 7.85 -9.623 11.823 1 90.61 34 PHE B C 1
ATOM 1316 O O . PHE B 1 34 ? 8.697 -10.435 12.202 1 90.61 34 PHE B O 1
ATOM 1323 N N . GLN B 1 35 ? 6.648 -9.47 12.368 1 90.44 35 GLN B N 1
ATOM 1324 C CA . GLN B 1 35 ? 6.132 -10.42 13.349 1 90.44 35 GLN B CA 1
ATOM 1325 C C . GLN B 1 35 ? 4.804 -11.016 12.892 1 90.44 35 GLN B C 1
ATOM 1327 O O . GLN B 1 35 ? 3.96 -10.311 12.334 1 90.44 35 GLN B O 1
ATOM 1332 N N . PRO B 1 36 ? 4.601 -12.286 13.158 1 88.68 36 PRO B N 1
ATOM 1333 C CA . PRO B 1 36 ? 3.387 -12.96 12.689 1 88.68 36 PRO B CA 1
ATOM 1334 C C . PRO B 1 36 ? 2.11 -12.287 13.185 1 88.68 36 PRO B C 1
ATOM 1336 O O . PRO B 1 36 ? 1.08 -12.335 12.507 1 88.68 36 PRO B O 1
ATOM 1339 N N . HIS B 1 37 ? 2.182 -11.659 14.276 1 86.87 37 HIS B N 1
ATOM 1340 C CA . HIS B 1 37 ? 0.964 -11.081 14.833 1 86.87 37 HIS B CA 1
ATOM 1341 C C . HIS B 1 37 ? 0.544 -9.834 14.063 1 86.87 37 HIS B C 1
ATOM 1343 O O . HIS B 1 37 ? -0.561 -9.322 14.256 1 86.87 37 HIS B O 1
ATOM 1349 N N . PHE B 1 38 ? 1.416 -9.363 13.197 1 86.18 38 PHE B N 1
ATOM 1350 C CA . PHE B 1 38 ? 1.051 -8.21 12.382 1 86.18 38 PHE B CA 1
ATOM 1351 C C . PHE B 1 38 ? -0.149 -8.529 11.499 1 86.18 38 PHE B C 1
ATOM 1353 O O . PHE B 1 38 ? -0.911 -7.633 11.131 1 86.18 38 PHE B O 1
ATOM 1360 N N . ILE B 1 39 ? -0.331 -9.778 11.152 1 86.43 39 ILE B N 1
ATOM 1361 C CA . ILE B 1 39 ? -1.387 -10.11 10.201 1 86.43 39 ILE B CA 1
ATOM 1362 C C . ILE B 1 39 ? -2.513 -10.851 10.919 1 86.43 39 ILE B C 1
ATOM 1364 O O . ILE B 1 39 ? -3.399 -11.418 10.276 1 86.43 39 ILE B O 1
ATOM 1368 N N . ARG B 1 40 ? -2.465 -10.947 12.196 1 82.04 40 ARG B N 1
ATOM 1369 C CA . ARG B 1 40 ? -3.46 -11.671 12.98 1 82.04 40 ARG B CA 1
ATOM 1370 C C . ARG B 1 40 ? -4.859 -11.114 12.739 1 82.04 40 ARG B C 1
ATOM 1372 O O . ARG B 1 40 ? -5.82 -11.873 12.601 1 82.04 40 ARG B O 1
ATOM 1379 N N . ASP B 1 41 ? -4.93 -9.812 12.629 1 73.6 41 ASP B N 1
ATOM 1380 C CA . ASP B 1 41 ? -6.233 -9.173 12.472 1 73.6 41 ASP B CA 1
ATOM 1381 C C . ASP B 1 41 ? -6.515 -8.854 11.005 1 73.6 41 ASP B C 1
ATOM 1383 O O . ASP B 1 41 ? -7.467 -8.136 10.692 1 73.6 41 ASP B O 1
ATOM 1387 N N . GLY B 1 42 ? -5.689 -9.416 10.175 1 74.6 42 GLY B N 1
ATOM 1388 C CA . GLY B 1 42 ? -5.885 -9.192 8.751 1 74.6 42 GLY B CA 1
ATOM 1389 C C . GLY B 1 42 ? -6.676 -10.296 8.077 1 74.6 42 GLY B C 1
ATOM 1390 O O . GLY B 1 42 ? -7.2 -11.189 8.746 1 74.6 42 GLY B O 1
ATOM 1391 N N . PRO B 1 43 ? -6.886 -10.182 6.799 1 75.85 43 PRO B N 1
ATOM 1392 C CA . PRO B 1 43 ? -7.611 -11.216 6.058 1 75.85 43 PRO B CA 1
ATOM 1393 C C . PRO B 1 43 ? -6.965 -12.594 6.184 1 75.85 43 PRO B C 1
ATOM 1395 O O . PRO B 1 43 ? -5.742 -12.698 6.306 1 75.85 43 PRO B O 1
ATOM 1398 N N . VAL B 1 44 ? -7.84 -13.52 6.047 1 83.77 44 VAL B N 1
ATOM 1399 C CA . VAL B 1 44 ? -7.346 -14.892 6.098 1 83.77 44 VAL B CA 1
ATOM 1400 C C . VAL B 1 44 ? -6.403 -15.145 4.924 1 83.77 44 VAL B C 1
ATOM 1402 O O . VAL B 1 44 ? -6.704 -14.777 3.787 1 83.77 44 VAL B O 1
ATOM 1405 N N . GLY B 1 45 ? -5.244 -15.69 5.277 1 90.07 45 GLY B N 1
ATOM 1406 C CA . GLY B 1 45 ? -4.32 -16.085 4.225 1 90.07 45 GLY B CA 1
ATOM 1407 C C . GLY B 1 45 ? -3.343 -14.988 3.847 1 90.07 45 GLY B C 1
ATOM 1408 O O . GLY B 1 45 ? -2.42 -15.216 3.062 1 90.07 45 GLY B O 1
ATOM 1409 N N . CYS B 1 46 ? -3.564 -13.797 4.378 1 90.02 46 CYS B N 1
ATOM 1410 C CA . CYS B 1 46 ? -2.618 -12.728 4.074 1 90.02 46 CYS B CA 1
ATOM 1411 C C . CYS B 1 46 ? -1.254 -13.016 4.689 1 90.02 46 CYS B C 1
ATOM 1413 O O . CYS B 1 46 ? -1.136 -13.857 5.582 1 90.02 46 CYS B O 1
ATOM 1415 N N . SER B 1 47 ? -0.291 -12.501 4.105 1 93.53 47 SER B N 1
ATOM 1416 C CA . SER B 1 47 ? 1.079 -12.548 4.605 1 93.53 47 SER B CA 1
ATOM 1417 C C . SER B 1 47 ? 1.774 -11.201 4.438 1 93.53 47 SER B C 1
ATOM 1419 O O . SER B 1 47 ? 1.169 -10.239 3.961 1 93.53 47 SER B O 1
ATOM 1421 N N . GLY B 1 48 ? 2.974 -11.166 4.932 1 94.24 48 GLY B N 1
ATOM 1422 C CA . GLY B 1 48 ? 3.655 -9.887 4.808 1 94.24 48 GLY B CA 1
ATOM 1423 C C . GLY B 1 48 ? 5.111 -9.944 5.229 1 94.24 48 GLY B C 1
ATOM 1424 O O . GLY B 1 48 ? 5.654 -11.026 5.461 1 94.24 48 GLY B O 1
ATOM 1425 N N . ASP B 1 49 ? 5.694 -8.845 5.111 1 95.63 49 ASP B N 1
ATOM 1426 C CA . ASP B 1 49 ? 7.053 -8.564 5.564 1 95.63 49 ASP B CA 1
ATOM 1427 C C . ASP B 1 49 ? 7.175 -7.131 6.079 1 95.63 49 ASP B C 1
ATOM 1429 O O . ASP B 1 49 ? 6.172 -6.43 6.221 1 95.63 49 ASP B O 1
ATOM 1433 N N . ALA B 1 50 ? 8.409 -6.843 6.514 1 90.76 50 ALA B N 1
ATOM 1434 C CA . ALA B 1 50 ? 8.557 -5.509 7.09 1 90.76 50 ALA B CA 1
ATOM 1435 C C . ALA B 1 50 ? 9.798 -4.81 6.544 1 90.76 50 ALA B C 1
ATOM 1437 O O . ALA B 1 50 ? 10.781 -5.465 6.187 1 90.76 50 ALA B O 1
ATOM 1438 N N . ASN B 1 51 ? 9.639 -3.584 6.377 1 88.25 51 ASN B N 1
ATOM 1439 C CA . ASN B 1 51 ? 10.667 -2.602 6.047 1 88.25 51 ASN B CA 1
ATOM 1440 C C . ASN B 1 51 ? 10.391 -1.257 6.714 1 88.25 51 ASN B C 1
ATOM 1442 O O . ASN B 1 51 ? 9.277 -0.737 6.634 1 88.25 51 ASN B O 1
ATOM 1446 N N . PRO B 1 52 ? 11.386 -0.715 7.418 1 81.94 52 PRO B N 1
ATOM 1447 C CA . PRO B 1 52 ? 11.113 0.505 8.182 1 81.94 52 PRO B CA 1
ATOM 1448 C C . PRO B 1 52 ? 10.46 1.596 7.337 1 81.94 52 PRO B C 1
ATOM 1450 O O . PRO B 1 52 ? 9.676 2.396 7.854 1 81.94 52 PRO B O 1
ATOM 1453 N N . SER B 1 53 ? 10.702 1.67 6.06 1 80.56 53 SER B N 1
ATOM 1454 C CA . SER B 1 53 ? 10.125 2.699 5.201 1 80.56 53 SER B CA 1
ATOM 1455 C C . SER B 1 53 ? 8.721 2.316 4.746 1 80.56 53 SER B C 1
ATOM 1457 O O . SER B 1 53 ? 7.971 3.16 4.25 1 80.56 53 SER B O 1
ATOM 1459 N N . GLY B 1 54 ? 8.417 1.037 4.884 1 86.9 54 GLY B N 1
ATOM 1460 C CA . GLY B 1 54 ? 7.146 0.548 4.374 1 86.9 54 GLY B CA 1
ATOM 1461 C C . GLY B 1 54 ? 7.148 0.334 2.872 1 86.9 54 GLY B C 1
ATOM 1462 O O . GLY B 1 54 ? 6.105 0.051 2.278 1 86.9 54 GLY B O 1
ATOM 1463 N N . TRP B 1 55 ? 8.329 0.494 2.271 1 84.71 55 TRP B N 1
ATOM 1464 C CA . TRP B 1 55 ? 8.484 0.31 0.832 1 84.71 55 TRP B CA 1
ATOM 1465 C C . TRP B 1 55 ? 8.816 -1.141 0.501 1 84.71 55 TRP B C 1
ATOM 1467 O O . TRP B 1 55 ? 9.436 -1.841 1.305 1 84.71 55 TRP B O 1
ATOM 1477 N N . MET B 1 56 ? 8.41 -1.505 -0.681 1 87.35 56 MET B N 1
ATOM 1478 C CA . MET B 1 56 ? 8.866 -2.799 -1.18 1 87.35 56 MET B CA 1
ATOM 1479 C C . MET B 1 56 ? 10.302 -2.711 -1.686 1 87.35 56 MET B C 1
ATOM 1481 O O . MET B 1 56 ? 10.643 -1.804 -2.447 1 87.35 56 MET B O 1
ATOM 1485 N N . VAL B 1 57 ? 11.088 -3.561 -1.157 1 85.5 57 VAL B N 1
ATOM 1486 C CA . VAL B 1 57 ? 12.459 -3.649 -1.65 1 85.5 57 VAL B CA 1
ATOM 1487 C C . VAL B 1 57 ? 12.722 -5.05 -2.197 1 85.5 57 VAL B C 1
ATOM 1489 O O . VAL B 1 57 ? 11.897 -5.952 -2.034 1 85.5 57 VAL B O 1
ATOM 1492 N N . GLU B 1 58 ? 13.79 -5.237 -2.842 1 85.52 58 GLU B N 1
ATOM 1493 C CA . GLU B 1 58 ? 14.141 -6.484 -3.515 1 85.52 58 GLU B CA 1
ATOM 1494 C C . GLU B 1 58 ? 14.006 -7.677 -2.573 1 85.52 58 GLU B C 1
ATOM 1496 O O . GLU B 1 58 ? 13.5 -8.73 -2.966 1 85.52 58 GLU B O 1
ATOM 1501 N N . GLU B 1 59 ? 14.359 -7.478 -1.362 1 87.91 59 GLU B N 1
ATOM 1502 C CA . GLU B 1 59 ? 14.347 -8.574 -0.399 1 87.91 59 GLU B CA 1
ATOM 1503 C C . GLU B 1 59 ? 12.921 -9.018 -0.085 1 87.91 59 GLU B C 1
ATOM 1505 O O . GLU B 1 59 ? 12.688 -10.178 0.261 1 87.91 59 GLU B O 1
ATOM 1510 N N . ASN B 1 60 ? 12.002 -8.12 -0.244 1 91.73 60 ASN B N 1
ATOM 1511 C CA . ASN B 1 60 ? 10.606 -8.441 0.037 1 91.73 60 ASN B CA 1
ATOM 1512 C C . ASN B 1 60 ? 9.971 -9.225 -1.108 1 91.73 60 ASN B C 1
ATOM 1514 O O . ASN B 1 60 ? 8.963 -9.908 -0.914 1 91.73 60 ASN B O 1
ATOM 1518 N N . PHE B 1 61 ? 10.622 -9.14 -2.275 1 90.83 61 PHE B N 1
ATOM 1519 C CA . PHE B 1 61 ? 9.98 -9.707 -3.455 1 90.83 61 PHE B CA 1
ATOM 1520 C C . PHE B 1 61 ? 10.007 -11.23 -3.406 1 90.83 61 PHE B C 1
ATOM 1522 O O . PHE B 1 61 ? 9.074 -11.888 -3.872 1 90.83 61 PHE B O 1
ATOM 1529 N N . ILE B 1 62 ? 11.084 -11.745 -2.855 1 92.46 62 ILE B N 1
ATOM 1530 C CA . ILE B 1 62 ? 11.167 -13.198 -2.755 1 92.46 62 ILE B CA 1
ATOM 1531 C C . ILE B 1 62 ? 10.043 -13.719 -1.862 1 92.46 62 ILE B C 1
ATOM 1533 O O . ILE B 1 62 ? 9.444 -14.758 -2.15 1 92.46 62 ILE B O 1
ATOM 1537 N N . LYS B 1 63 ? 9.729 -13.042 -0.803 1 94.81 63 LYS B N 1
ATOM 1538 C CA . LYS B 1 63 ? 8.65 -13.445 0.094 1 94.81 63 LYS B CA 1
ATOM 1539 C C . LYS B 1 63 ? 7.29 -13.311 -0.587 1 94.81 63 LYS B C 1
ATOM 1541 O O . LYS B 1 63 ? 6.409 -14.152 -0.396 1 94.81 63 LYS B O 1
ATOM 1546 N N . TYR B 1 64 ? 7.174 -12.31 -1.328 1 94.33 64 TYR B N 1
ATOM 1547 C CA . TYR B 1 64 ? 5.962 -12.182 -2.129 1 94.33 64 TYR B CA 1
ATOM 1548 C C . TYR B 1 64 ? 5.835 -13.339 -3.114 1 94.33 64 TYR B C 1
ATOM 1550 O O . TYR B 1 64 ? 4.743 -13.874 -3.314 1 94.33 64 TYR B O 1
ATOM 1558 N N . ALA B 1 65 ? 6.992 -13.697 -3.75 1 93.54 65 ALA B N 1
ATOM 1559 C CA . ALA B 1 65 ? 6.99 -14.803 -4.704 1 93.54 65 ALA B CA 1
ATOM 1560 C C . ALA B 1 65 ? 6.527 -16.098 -4.042 1 93.54 65 ALA B C 1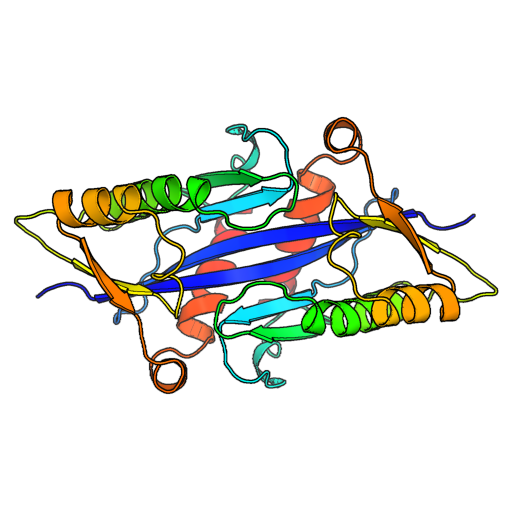
ATOM 1562 O O . ALA B 1 65 ? 5.706 -16.829 -4.6 1 93.54 65 ALA B O 1
ATOM 1563 N N . GLU B 1 66 ? 6.97 -16.319 -2.871 1 95.41 66 GLU B N 1
ATOM 1564 C CA . GLU B 1 66 ? 6.571 -17.501 -2.114 1 95.41 66 GLU B CA 1
ATOM 1565 C C . GLU B 1 66 ? 5.077 -17.477 -1.8 1 95.41 66 GLU B C 1
ATOM 1567 O O . GLU B 1 66 ? 4.395 -18.496 -1.922 1 95.41 66 GLU B O 1
ATOM 1572 N N . HIS B 1 67 ? 4.631 -16.338 -1.408 1 96.27 67 HIS B N 1
ATOM 1573 C CA . HIS B 1 67 ? 3.213 -16.149 -1.122 1 96.27 67 HIS B CA 1
ATOM 1574 C C . HIS B 1 67 ? 2.362 -16.417 -2.358 1 96.27 67 HIS B C 1
ATOM 1576 O O . HIS B 1 67 ? 1.357 -17.128 -2.283 1 96.27 67 HIS B O 1
ATOM 1582 N N . PHE B 1 68 ? 2.784 -15.899 -3.459 1 95.48 68 PHE B N 1
ATOM 1583 C CA . PHE B 1 68 ? 2.082 -16.029 -4.731 1 95.48 68 PHE B CA 1
ATOM 1584 C C . PHE B 1 68 ? 1.982 -17.492 -5.147 1 95.48 68 PHE B C 1
ATOM 1586 O O . PHE B 1 68 ? 0.892 -17.985 -5.444 1 95.48 68 PHE B O 1
ATOM 1593 N N . VAL B 1 69 ? 3.084 -18.195 -5.134 1 95.09 69 VAL B N 1
ATOM 1594 C CA . VAL B 1 69 ? 3.146 -19.59 -5.559 1 95.09 69 VAL B CA 1
ATOM 1595 C C . VAL B 1 69 ? 2.277 -20.448 -4.643 1 95.09 69 VAL B C 1
ATOM 1597 O O . VAL B 1 69 ? 1.568 -21.343 -5.109 1 95.09 69 VAL B O 1
ATOM 1600 N N . ALA B 1 70 ? 2.242 -20.146 -3.336 1 95.04 70 ALA B N 1
ATOM 1601 C CA . ALA B 1 70 ? 1.491 -20.928 -2.357 1 95.04 70 ALA B CA 1
ATOM 1602 C C . ALA B 1 70 ? -0.011 -20.815 -2.601 1 95.04 70 ALA B C 1
ATOM 1604 O O . ALA B 1 70 ? -0.76 -21.761 -2.345 1 95.04 70 ALA B O 1
ATOM 1605 N N . HIS B 1 71 ? -0.441 -19.727 -3.127 1 95.01 71 HIS B N 1
ATOM 1606 C CA . HIS B 1 71 ? -1.878 -19.508 -3.249 1 95.01 71 HIS B CA 1
ATOM 1607 C C . HIS B 1 71 ? -2.373 -19.866 -4.646 1 95.01 71 HIS B C 1
ATOM 1609 O O . HIS B 1 71 ? -3.504 -20.329 -4.809 1 95.01 71 HIS B O 1
ATOM 1615 N N . VAL B 1 72 ? -1.554 -19.528 -5.635 1 93.55 72 VAL B N 1
ATOM 1616 C CA . VAL B 1 72 ? -1.954 -19.836 -7.005 1 93.55 72 VAL B CA 1
ATOM 1617 C C . VAL B 1 72 ? -1.688 -21.309 -7.302 1 93.55 72 VAL B C 1
ATOM 1619 O O . VAL B 1 72 ? -2.324 -21.896 -8.181 1 93.55 72 VAL B O 1
ATOM 1622 N N . ARG B 1 73 ? -0.791 -22.007 -6.592 1 90.43 73 ARG B N 1
ATOM 1623 C CA . ARG B 1 73 ? -0.403 -23.409 -6.709 1 90.43 73 ARG B CA 1
ATOM 1624 C C . ARG B 1 73 ? 0.11 -23.721 -8.111 1 90.43 73 ARG B C 1
ATOM 1626 O O . ARG B 1 73 ? -0.271 -24.73 -8.707 1 90.43 73 ARG B O 1
ATOM 1633 N N . CYS B 1 74 ? 0.968 -22.821 -8.584 1 90.53 74 CYS B N 1
ATOM 1634 C CA . CYS B 1 74 ? 1.654 -23.041 -9.853 1 90.53 74 CYS B CA 1
ATOM 1635 C C . CYS B 1 74 ? 2.734 -24.107 -9.711 1 90.53 74 CYS B C 1
ATOM 1637 O O . CYS B 1 74 ? 3.296 -24.288 -8.629 1 90.53 74 CYS B O 1
ATOM 1639 N N . SER B 1 75 ? 2.918 -24.834 -10.821 1 91.37 75 SER B N 1
ATOM 1640 C CA . SER B 1 75 ? 3.995 -25.813 -10.917 1 91.37 75 SER B CA 1
ATOM 1641 C C . SER B 1 75 ? 4.488 -25.953 -12.353 1 91.37 75 SER B C 1
ATOM 1643 O O . SER B 1 75 ? 3.912 -25.368 -13.273 1 91.37 75 SER B O 1
ATOM 1645 N N . LYS B 1 76 ? 5.659 -26.591 -12.458 1 91.45 76 LYS B N 1
ATOM 1646 C CA . LYS B 1 76 ? 6.185 -26.828 -13.799 1 91.45 76 LYS B CA 1
ATOM 1647 C C . LYS B 1 76 ? 5.185 -27.601 -14.654 1 91.45 76 LYS B C 1
ATOM 1649 O O . LYS B 1 76 ? 5.117 -27.406 -15.869 1 91.45 76 LYS B O 1
ATOM 1654 N N . GLU B 1 77 ? 4.379 -28.426 -14.047 1 92.86 77 GLU B N 1
ATOM 1655 C CA . GLU B 1 77 ? 3.354 -29.199 -14.742 1 92.86 77 GLU B CA 1
ATOM 1656 C C . GLU B 1 77 ? 2.107 -28.357 -15 1 92.86 77 GLU B C 1
ATOM 1658 O O . GLU B 1 77 ? 1.343 -28.638 -15.925 1 92.86 77 GLU B O 1
ATOM 1663 N N . HIS B 1 78 ? 1.883 -27.34 -14.167 1 92.06 78 HIS B N 1
ATOM 1664 C CA . HIS B 1 78 ? 0.791 -26.38 -14.288 1 92.06 78 HIS B CA 1
ATOM 1665 C C . HIS B 1 78 ? 1.307 -24.947 -14.211 1 92.06 78 HIS B C 1
ATOM 1667 O O . HIS B 1 78 ? 1.08 -24.253 -13.217 1 92.06 78 HIS B O 1
ATOM 1673 N N . PRO B 1 79 ? 1.896 -24.46 -15.322 1 93.38 79 PRO B N 1
ATOM 1674 C CA . PRO B 1 79 ? 2.558 -23.154 -15.287 1 93.38 79 PRO B CA 1
ATOM 1675 C C . PRO B 1 79 ? 1.568 -21.991 -15.261 1 93.38 79 PRO B C 1
ATOM 1677 O O . PRO B 1 79 ? 0.427 -22.137 -15.706 1 93.38 79 PRO B O 1
ATOM 1680 N N . CYS B 1 80 ? 2 -20.923 -14.665 1 93.07 80 CYS B N 1
ATOM 1681 C CA . CYS B 1 80 ? 1.191 -19.71 -14.671 1 93.07 80 CYS B CA 1
ATOM 1682 C C . CYS B 1 80 ? 2.007 -18.512 -15.142 1 93.07 80 CYS B C 1
ATOM 1684 O O . CYS B 1 80 ? 3.237 -18.567 -15.173 1 93.07 80 CYS B O 1
ATOM 1686 N N . LEU B 1 81 ? 1.263 -17.545 -15.673 1 92.49 81 LEU B N 1
ATOM 1687 C CA . LEU B 1 81 ? 1.843 -16.286 -16.13 1 92.49 81 LEU B CA 1
ATOM 1688 C C . LEU B 1 81 ? 1.539 -15.16 -15.148 1 92.49 81 LEU B C 1
ATOM 1690 O O . LEU B 1 81 ? 0.384 -14.957 -14.767 1 92.49 81 LEU B O 1
ATOM 1694 N N . LEU B 1 82 ? 2.587 -14.58 -14.644 1 91.54 82 LEU B N 1
ATOM 1695 C CA . LEU B 1 82 ? 2.423 -13.406 -13.794 1 91.54 82 LEU B CA 1
ATOM 1696 C C . LEU B 1 82 ? 2.845 -12.138 -14.53 1 91.54 82 LEU B C 1
ATOM 1698 O O . LEU B 1 82 ? 4.008 -11.996 -14.913 1 91.54 82 LEU B O 1
ATOM 1702 N N . LEU B 1 83 ? 1.908 -11.294 -14.728 1 88.41 83 LEU B N 1
ATOM 1703 C CA . LEU B 1 83 ? 2.151 -9.988 -15.331 1 88.41 83 LEU B CA 1
ATOM 1704 C C . LEU B 1 83 ? 2.406 -8.934 -14.259 1 88.41 83 LEU B C 1
ATOM 1706 O O . LEU B 1 83 ? 1.555 -8.701 -13.397 1 88.41 83 LEU B O 1
ATOM 1710 N N . LEU B 1 84 ? 3.61 -8.372 -14.268 1 85.03 84 LEU B N 1
ATOM 1711 C CA . LEU B 1 84 ? 3.965 -7.34 -13.301 1 85.03 84 LEU B CA 1
ATOM 1712 C C . LEU B 1 84 ? 4.062 -5.975 -13.975 1 85.03 84 LEU B C 1
ATOM 1714 O O . LEU B 1 84 ? 4.656 -5.848 -15.048 1 85.03 84 LEU B O 1
ATOM 1718 N N . ASP B 1 85 ? 3.402 -5.002 -13.357 1 73.82 85 ASP B N 1
ATOM 1719 C CA . ASP B 1 85 ? 3.44 -3.642 -13.887 1 73.82 85 ASP B CA 1
ATOM 1720 C C . ASP B 1 85 ? 4.788 -2.982 -13.609 1 73.82 85 ASP B C 1
ATOM 1722 O O . ASP B 1 85 ? 4.971 -2.345 -12.569 1 73.82 85 ASP B O 1
ATOM 1726 N N . ASN B 1 86 ? 5.794 -3.134 -14.477 1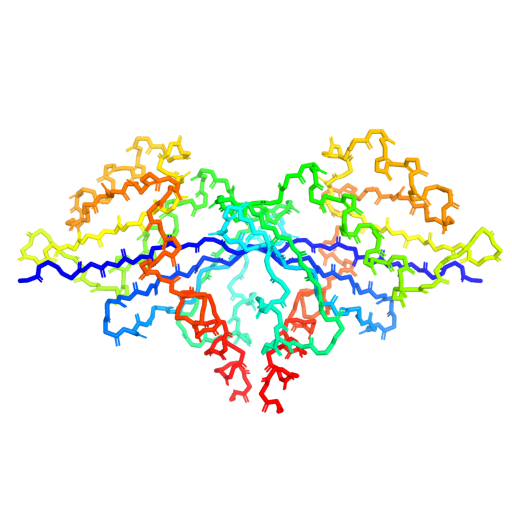 63.68 86 ASN B N 1
ATOM 1727 C CA . ASN B 1 86 ? 7.102 -2.488 -14.514 1 63.68 86 ASN B CA 1
ATOM 1728 C C . ASN B 1 86 ? 7.909 -2.783 -13.253 1 63.68 86 ASN B C 1
ATOM 1730 O O . ASN B 1 86 ? 8.634 -1.917 -12.759 1 63.68 86 ASN B O 1
ATOM 1734 N N . HIS B 1 87 ? 7.752 -3.861 -12.575 1 68.28 87 HIS B N 1
ATOM 1735 C CA . HIS B 1 87 ? 8.503 -4.166 -11.363 1 68.28 87 HIS B CA 1
ATOM 1736 C C . HIS B 1 87 ? 9.571 -5.22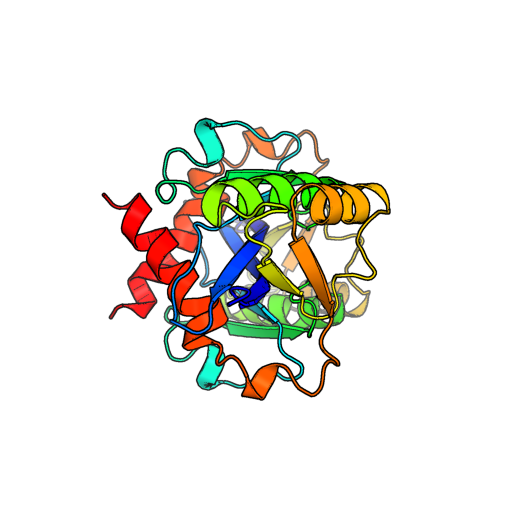2 -11.627 1 68.28 87 HIS B C 1
ATOM 1738 O O . HIS B 1 87 ? 10.442 -5.455 -10.785 1 68.28 87 HIS B O 1
ATOM 1744 N N . GLU B 1 88 ? 9.593 -5.746 -12.778 1 66.08 88 GLU B N 1
ATOM 1745 C CA . GLU B 1 88 ? 10.511 -6.846 -13.056 1 66.08 88 GLU B CA 1
ATOM 1746 C C . GLU B 1 88 ? 11.964 -6.387 -12.975 1 66.08 88 GLU B C 1
ATOM 1748 O O . GLU B 1 88 ? 12.848 -7.166 -12.612 1 66.08 88 GLU B O 1
ATOM 1753 N N . SER B 1 89 ? 12.089 -5.143 -13.31 1 66.56 89 SER B N 1
ATOM 1754 C CA . SER B 1 89 ? 13.447 -4.609 -13.321 1 66.56 89 SER B CA 1
ATOM 1755 C C . SER B 1 89 ? 13.986 -4.441 -11.904 1 66.56 89 SER B C 1
ATOM 1757 O O . SER B 1 89 ? 15.191 -4.269 -11.709 1 66.56 89 SER B O 1
ATOM 1759 N N . HIS B 1 90 ? 13.147 -4.605 -10.939 1 74 90 HIS B N 1
ATOM 1760 C CA . HIS B 1 90 ? 13.568 -4.424 -9.554 1 74 90 HIS B CA 1
ATOM 1761 C C . HIS B 1 90 ? 13.715 -5.765 -8.844 1 74 90 HIS B C 1
ATOM 1763 O O . HIS B 1 90 ? 14.031 -5.811 -7.653 1 74 90 HIS B O 1
ATOM 1769 N N . MET B 1 91 ? 13.643 -6.792 -9.6 1 82.92 91 MET B N 1
ATOM 1770 C CA . MET B 1 91 ? 13.759 -8.126 -9.017 1 82.92 91 MET B CA 1
ATOM 1771 C C . MET B 1 91 ? 15.187 -8.648 -9.132 1 82.92 91 MET B C 1
ATOM 1773 O O . MET B 1 91 ? 15.864 -8.402 -10.133 1 82.92 91 MET B O 1
ATOM 1777 N N . SER B 1 92 ? 15.566 -9.328 -8.178 1 88.26 92 SER B N 1
ATOM 1778 C CA . SER B 1 92 ? 16.888 -9.947 -8.198 1 88.26 92 SER B CA 1
ATOM 1779 C C . SER B 1 92 ? 16.899 -11.197 -9.071 1 88.26 92 SER B C 1
ATOM 1781 O O . SER B 1 92 ? 15.845 -11.768 -9.361 1 88.26 92 SER B O 1
ATOM 1783 N N . PRO B 1 93 ? 18.094 -11.623 -9.442 1 90.31 93 PRO B N 1
ATOM 1784 C CA . PRO B 1 93 ? 18.19 -12.899 -10.155 1 90.31 93 PRO B CA 1
ATOM 1785 C C . PRO B 1 93 ? 17.601 -14.064 -9.362 1 90.31 93 PRO B C 1
ATOM 1787 O O . PRO B 1 93 ? 16.987 -14.963 -9.942 1 90.31 93 PRO B O 1
ATOM 1790 N N . ASP B 1 94 ? 17.775 -13.973 -8.107 1 91.15 94 ASP B N 1
ATOM 1791 C CA . ASP B 1 94 ? 17.236 -15.022 -7.247 1 91.15 94 ASP B CA 1
ATOM 1792 C C . ASP B 1 94 ? 15.711 -15.06 -7.317 1 91.15 94 ASP B C 1
ATOM 1794 O O . ASP B 1 94 ? 15.11 -16.136 -7.313 1 91.15 94 ASP B O 1
ATOM 1798 N N . ASP B 1 95 ? 15.144 -13.921 -7.31 1 90.51 95 ASP B N 1
ATOM 1799 C CA . ASP B 1 95 ? 13.694 -13.847 -7.451 1 90.51 95 ASP B CA 1
ATOM 1800 C C . ASP B 1 95 ? 13.234 -14.497 -8.754 1 90.51 95 ASP B C 1
ATOM 1802 O O . ASP B 1 95 ? 12.298 -15.299 -8.758 1 90.51 95 ASP B O 1
ATOM 1806 N N . LEU B 1 96 ? 13.982 -14.167 -9.785 1 90.95 96 LEU B N 1
ATOM 1807 C CA . LEU B 1 96 ? 13.633 -14.664 -11.112 1 90.95 96 LEU B CA 1
ATOM 1808 C C . LEU B 1 96 ? 13.789 -16.179 -11.183 1 90.95 96 LEU B C 1
ATOM 1810 O O . LEU B 1 96 ? 12.934 -16.87 -11.742 1 90.95 96 LEU B O 1
ATOM 1814 N N . ASP B 1 97 ? 14.813 -16.656 -10.613 1 94.16 97 ASP B N 1
ATOM 1815 C CA . ASP B 1 97 ? 15.057 -18.095 -10.583 1 94.16 97 ASP B CA 1
ATOM 1816 C C . ASP B 1 97 ? 13.973 -18.82 -9.79 1 94.16 97 ASP B C 1
ATOM 1818 O O . ASP B 1 97 ? 13.512 -19.89 -10.193 1 94.16 97 ASP B O 1
ATOM 1822 N N . TYR B 1 98 ? 13.609 -18.267 -8.706 1 95.03 98 TYR B N 1
ATOM 1823 C CA . TYR B 1 98 ? 12.567 -18.874 -7.886 1 95.03 98 TYR B CA 1
ATOM 1824 C C . TYR B 1 98 ? 11.269 -19.019 -8.672 1 95.03 98 TYR B C 1
ATOM 1826 O O . TYR B 1 98 ? 10.653 -20.087 -8.672 1 95.03 98 TYR B O 1
ATOM 1834 N N . PHE B 1 99 ? 10.879 -17.981 -9.338 1 93.87 99 PHE B N 1
ATOM 1835 C CA . PHE B 1 99 ? 9.658 -18.027 -10.134 1 93.87 99 PHE B CA 1
ATOM 1836 C C . PHE B 1 99 ? 9.752 -19.106 -11.207 1 93.87 99 PHE B C 1
ATOM 1838 O O . PHE B 1 99 ? 8.842 -19.924 -11.353 1 93.87 99 PHE B O 1
ATOM 1845 N N . LYS B 1 100 ? 10.858 -19.145 -11.863 1 94.05 100 LYS B N 1
ATOM 1846 C CA . LYS B 1 100 ? 11.066 -20.113 -12.936 1 94.05 100 LYS B CA 1
ATOM 1847 C C . LYS B 1 100 ? 11.008 -21.543 -12.407 1 94.05 100 LYS B C 1
ATOM 1849 O O . LYS B 1 100 ? 10.358 -22.405 -13.002 1 94.05 100 LYS B O 1
ATOM 1854 N N . GLU B 1 101 ? 11.598 -21.766 -11.321 1 96.23 101 GLU B N 1
ATOM 1855 C CA . GLU B 1 101 ? 11.672 -23.095 -10.72 1 96.23 101 GLU B CA 1
ATOM 1856 C C . GLU B 1 101 ? 10.3 -23.559 -10.237 1 96.23 101 GLU B C 1
ATOM 1858 O O . GLU B 1 101 ? 10.078 -24.756 -10.042 1 96.23 101 GLU B O 1
ATOM 1863 N N . HIS B 1 102 ? 9.384 -22.678 -10.068 1 96.11 102 HIS B N 1
ATOM 1864 C CA . HIS B 1 102 ? 8.068 -23.042 -9.555 1 96.11 102 HIS B CA 1
ATOM 1865 C C . HIS B 1 102 ? 6.99 -22.851 -10.617 1 96.11 102 HIS B C 1
ATOM 1867 O O . HIS B 1 102 ? 5.807 -22.731 -10.291 1 96.11 102 HIS B O 1
ATOM 1873 N N . GLY B 1 103 ? 7.453 -22.67 -11.871 1 95.02 103 GLY B N 1
ATOM 1874 C CA . GLY B 1 103 ? 6.537 -22.701 -13.001 1 95.02 103 GLY B CA 1
ATOM 1875 C C . GLY B 1 103 ? 5.871 -21.365 -13.266 1 95.02 103 GLY B C 1
ATOM 1876 O O . GLY B 1 103 ? 4.786 -21.311 -13.849 1 95.02 103 GLY B O 1
ATOM 1877 N N . VAL B 1 104 ? 6.483 -20.287 -12.759 1 94.77 104 VAL B N 1
ATOM 1878 C CA . VAL B 1 104 ? 5.928 -18.959 -12.995 1 94.77 104 VAL B CA 1
ATOM 1879 C C . VAL B 1 104 ? 6.74 -18.243 -14.072 1 94.77 104 VAL B C 1
ATOM 1881 O O . VAL B 1 104 ? 7.954 -18.076 -13.934 1 94.77 104 VAL B O 1
ATOM 1884 N N . THR B 1 105 ? 6.046 -17.872 -15.135 1 92.85 105 THR B N 1
ATOM 1885 C CA . THR B 1 105 ? 6.64 -17 -16.142 1 92.85 105 THR B CA 1
ATOM 1886 C C . THR B 1 105 ? 6.285 -15.541 -15.872 1 92.85 105 THR B C 1
ATOM 1888 O O . T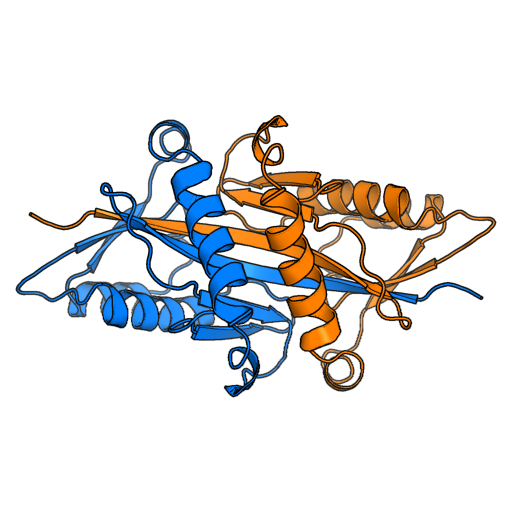HR B 1 105 ? 5.111 -15.203 -15.701 1 92.85 105 THR B O 1
ATOM 1891 N N . LEU B 1 106 ? 7.331 -14.721 -15.791 1 90.53 106 LEU B N 1
ATOM 1892 C CA . LEU B 1 106 ? 7.128 -13.299 -15.54 1 90.53 106 LEU B CA 1
ATOM 1893 C C . LEU B 1 106 ? 7.111 -12.513 -16.847 1 90.53 106 LEU B C 1
ATOM 1895 O O . LEU B 1 106 ? 7.938 -12.751 -17.73 1 90.53 106 LEU B O 1
ATOM 1899 N N . LEU B 1 107 ? 6.104 -11.621 -16.94 1 84.73 107 LEU B N 1
ATOM 1900 C CA . LEU B 1 107 ? 6.05 -10.692 -18.063 1 84.73 107 LEU B CA 1
ATOM 1901 C C . LEU B 1 107 ? 5.767 -9.273 -17.582 1 84.73 107 LEU B C 1
ATOM 1903 O O . LEU B 1 107 ? 4.954 -9.07 -16.677 1 84.73 107 LEU B O 1
ATOM 1907 N N . SER B 1 108 ? 6.564 -8.372 -17.968 1 75.8 108 SER B N 1
ATOM 1908 C CA . SER B 1 108 ? 6.316 -6.97 -17.647 1 75.8 108 SER B CA 1
ATOM 1909 C C . SER B 1 108 ? 5.5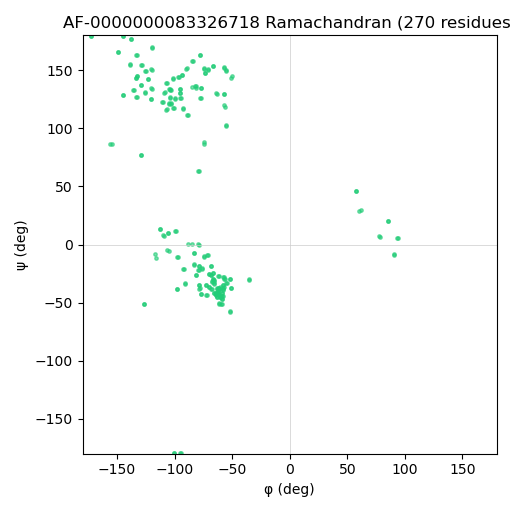9 -6.262 -18.787 1 75.8 108 SER B C 1
ATOM 1911 O O . SER B 1 108 ? 5.772 -6.609 -19.956 1 75.8 108 SER B O 1
ATOM 1913 N N . PHE B 1 109 ? 4.456 -5.507 -18.455 1 66.26 109 PHE B N 1
ATOM 1914 C CA . PHE B 1 109 ? 3.725 -4.748 -19.462 1 66.26 109 PHE B CA 1
ATOM 1915 C C . PHE B 1 109 ? 4.404 -3.411 -19.732 1 66.26 109 PHE B C 1
ATOM 1917 O O . PHE B 1 109 ? 4.963 -2.798 -18.821 1 66.26 109 PHE B O 1
ATOM 1924 N N . PRO B 1 110 ? 4.416 -3.309 -21.131 1 61.54 110 PRO B N 1
ATOM 1925 C CA . PRO B 1 110 ? 4.741 -1.903 -21.386 1 61.54 110 PRO B CA 1
ATOM 1926 C C . PRO B 1 110 ? 3.757 -0.941 -20.725 1 61.54 110 PRO B C 1
ATOM 1928 O O . PRO B 1 110 ? 2.575 -1.265 -20.579 1 61.54 110 PRO B O 1
ATOM 1931 N N . PRO B 1 111 ? 4.171 0.069 -19.984 1 55.19 111 PRO B N 1
ATOM 1932 C CA . PRO B 1 111 ? 3.331 1.022 -19.254 1 55.19 111 PRO B CA 1
ATOM 1933 C C . PRO B 1 111 ? 2.038 1.356 -19.993 1 55.19 111 PRO B C 1
ATOM 1935 O O . PRO B 1 111 ? 1 1.571 -19.361 1 55.19 111 PRO B O 1
ATOM 1938 N N . HIS B 1 112 ? 1.968 1.337 -21.309 1 55.85 112 HIS B N 1
ATOM 1939 C CA . HIS B 1 112 ? 0.854 1.875 -22.082 1 55.85 112 HIS B CA 1
ATOM 1940 C C . HIS B 1 112 ? -0.235 0.827 -22.282 1 55.85 112 HIS B C 1
ATOM 1942 O O . HIS B 1 112 ? -1.313 1.136 -22.796 1 55.85 112 HIS B O 1
ATOM 1948 N N . CYS B 1 113 ? -0.09 -0.299 -21.795 1 57.16 113 CYS B N 1
ATOM 1949 C CA . CYS B 1 113 ? -1.077 -1.316 -22.138 1 57.16 113 CYS B CA 1
ATOM 1950 C C . CYS B 1 113 ? -1.843 -1.771 -20.902 1 57.16 113 CYS B C 1
ATOM 1952 O O . CYS B 1 113 ? -2.855 -2.465 -21.014 1 57.16 113 CYS B O 1
ATOM 1954 N N . SER B 1 114 ? -1.461 -1.46 -19.747 1 56.91 114 SER B N 1
ATOM 1955 C CA . SER B 1 114 ? -1.997 -2.11 -18.556 1 56.91 114 SER B CA 1
ATOM 1956 C C . SER B 1 114 ? -3.365 -1.546 -18.187 1 56.91 114 SER B C 1
ATOM 1958 O O . SER B 1 114 ? -4.236 -2.278 -17.711 1 56.91 114 SER B O 1
ATOM 1960 N N . HIS B 1 115 ? -3.598 -0.2 -18.413 1 58.46 115 HIS B N 1
ATOM 1961 C CA . HIS B 1 115 ? -4.822 0.422 -17.921 1 58.46 115 HIS B CA 1
ATOM 1962 C C . HIS B 1 115 ? -6.057 -0.232 -18.532 1 58.46 115 HIS B C 1
ATOM 1964 O O . HIS B 1 115 ? -7.084 -0.374 -17.864 1 58.46 115 HIS B O 1
ATOM 1970 N N . LYS B 1 116 ? -5.88 -0.568 -19.729 1 58.01 116 LYS B N 1
ATOM 1971 C CA . LYS B 1 116 ? -7.052 -1.076 -20.436 1 58.01 116 LYS B CA 1
ATOM 1972 C C . LYS B 1 116 ? -7.364 -2.512 -20.023 1 58.01 116 LYS B C 1
ATOM 1974 O O . LYS B 1 116 ? -8.521 -2.936 -20.057 1 58.01 116 LYS B O 1
ATOM 1979 N N . LEU B 1 117 ? -6.366 -2.996 -19.537 1 58.71 117 LEU B N 1
ATOM 1980 C CA . LEU B 1 117 ? -6.54 -4.434 -19.367 1 58.71 117 LEU B CA 1
ATOM 1981 C C . LEU B 1 117 ? -6.961 -4.765 -17.939 1 58.71 117 LEU B C 1
ATOM 1983 O O . LEU B 1 117 ? -7.518 -5.836 -17.684 1 58.71 117 LEU B O 1
ATOM 1987 N N . GLN B 1 118 ? -6.878 -3.778 -17.065 1 66.19 118 GLN B N 1
ATOM 1988 C CA . GLN B 1 118 ? -7.248 -4.155 -15.704 1 66.19 118 GLN B CA 1
ATOM 1989 C C . GLN B 1 118 ? -7.705 -2.94 -14.902 1 66.19 118 GLN B C 1
ATOM 1991 O O . GLN B 1 118 ? -6.901 -2.299 -14.222 1 66.19 118 GLN B O 1
ATOM 1996 N N . PRO B 1 119 ? -9.014 -2.817 -15.157 1 74.04 119 PRO B N 1
ATOM 1997 C CA . PRO B 1 119 ? -9.574 -1.719 -14.365 1 74.04 119 PRO B CA 1
ATOM 1998 C C . PRO B 1 119 ? -9.207 -1.811 -12.886 1 74.04 119 PRO B C 1
ATOM 2000 O O . PRO B 1 119 ? -9.01 -2.911 -12.362 1 74.04 119 PRO B O 1
ATOM 2003 N N . LEU B 1 120 ? -9.004 -0.708 -12.263 1 77.82 120 LEU B N 1
ATOM 2004 C CA . LEU B 1 120 ? -8.616 -0.597 -10.861 1 77.82 120 LEU B CA 1
ATOM 2005 C C . LEU B 1 120 ? -9.591 -1.354 -9.966 1 77.82 120 LEU B C 1
ATOM 2007 O O . LEU B 1 120 ? -9.19 -1.926 -8.949 1 77.82 120 LEU B O 1
ATOM 2011 N N . ASP B 1 121 ? -10.81 -1.335 -10.407 1 74.39 121 ASP B N 1
ATOM 2012 C CA . ASP B 1 121 ? -11.833 -2.016 -9.62 1 74.39 121 ASP B CA 1
ATOM 2013 C C . ASP B 1 121 ? -11.479 -3.487 -9.412 1 74.39 121 ASP B C 1
ATOM 2015 O O . ASP B 1 121 ? -11.68 -4.032 -8.325 1 74.39 121 ASP B O 1
ATOM 2019 N N . ARG B 1 122 ? -10.921 -4.026 -10.413 1 76.32 122 ARG B N 1
ATOM 2020 C CA . ARG B 1 122 ? -10.612 -5.449 -10.331 1 76.32 122 ARG B CA 1
ATOM 2021 C C . ARG B 1 122 ? -9.211 -5.674 -9.772 1 76.32 122 ARG B C 1
ATOM 2023 O O . ARG B 1 122 ? -8.989 -6.605 -8.995 1 76.32 122 ARG B O 1
ATOM 2030 N N . SER B 1 123 ? -8.368 -4.757 -10.115 1 79.25 123 SER B N 1
ATOM 2031 C CA . SER B 1 123 ? -6.964 -5.031 -9.823 1 79.25 123 SER B CA 1
ATOM 2032 C C . SER B 1 123 ? -6.564 -4.475 -8.46 1 79.25 123 SER B C 1
ATOM 2034 O O . SER B 1 123 ? -5.585 -4.926 -7.863 1 79.25 123 SER B O 1
ATOM 2036 N N . VAL B 1 124 ? -7.31 -3.51 -7.95 1 82.49 124 VAL B N 1
ATOM 2037 C CA . VAL B 1 124 ? -6.884 -2.865 -6.712 1 82.49 124 VAL B CA 1
ATOM 2038 C C . VAL B 1 124 ? -8.014 -2.917 -5.686 1 82.49 124 VAL B C 1
ATOM 2040 O O . VAL B 1 124 ? -7.848 -3.473 -4.598 1 82.49 124 VAL B O 1
ATOM 2043 N N . TYR B 1 125 ? -9.166 -2.523 -6.017 1 79.79 125 TYR B N 1
ATOM 2044 C CA . TYR B 1 125 ? -10.216 -2.343 -5.021 1 79.79 125 TYR B CA 1
ATOM 2045 C C . TYR B 1 125 ? -10.807 -3.684 -4.603 1 79.79 125 TYR B C 1
ATOM 2047 O O . TYR B 1 125 ? -11.089 -3.906 -3.423 1 79.79 125 TYR B O 1
ATOM 2055 N N . GLY B 1 126 ? -11.019 -4.511 -5.568 1 79.32 126 GLY B N 1
ATOM 2056 C CA . GLY B 1 126 ? -11.545 -5.826 -5.242 1 79.32 126 GLY B CA 1
ATOM 2057 C C . GLY B 1 126 ? -10.74 -6.544 -4.175 1 79.32 126 GLY B C 1
ATOM 2058 O O . GLY B 1 126 ? -11.253 -6.836 -3.093 1 79.32 126 GLY B O 1
ATOM 2059 N N . PRO B 1 127 ? -9.512 -6.7 -4.459 1 78.42 127 PRO B N 1
ATOM 2060 C CA . PRO B 1 127 ? -8.648 -7.369 -3.485 1 78.42 127 PRO B CA 1
ATOM 2061 C C . PRO B 1 127 ? -8.564 -6.619 -2.157 1 78.42 127 PRO B C 1
ATOM 2063 O O . PRO B 1 127 ? -8.531 -7.242 -1.093 1 78.42 127 PRO B O 1
ATOM 2066 N N . LEU B 1 128 ? -8.525 -5.3 -2.151 1 77.82 128 LEU B N 1
ATOM 2067 C CA . LEU B 1 128 ? -8.411 -4.518 -0.925 1 77.82 128 LEU B CA 1
ATOM 2068 C C . LEU B 1 128 ? -9.7 -4.589 -0.113 1 77.82 128 LEU B C 1
ATOM 2070 O O . LEU B 1 128 ? -9.661 -4.618 1.119 1 77.82 128 LEU B O 1
ATOM 2074 N N . LYS B 1 129 ? -10.775 -4.608 -0.804 1 75.46 129 LYS B N 1
ATOM 2075 C CA . LYS B 1 129 ? -12.056 -4.788 -0.128 1 75.46 129 LYS B CA 1
ATOM 2076 C C . LYS B 1 129 ? -12.117 -6.136 0.585 1 75.46 129 LYS B C 1
ATOM 2078 O O . LYS B 1 129 ? -12.608 -6.227 1.712 1 75.46 129 LYS B O 1
ATOM 2083 N N . LYS B 1 130 ? -11.621 -7.138 -0.023 1 73.32 130 LYS B N 1
ATOM 2084 C CA . LYS B 1 130 ? -11.603 -8.467 0.581 1 73.32 130 LYS B CA 1
ATOM 2085 C C . LYS B 1 130 ? -10.707 -8.498 1.816 1 73.32 130 LYS B C 1
ATOM 2087 O O . LYS B 1 130 ? -10.99 -9.216 2.777 1 73.32 130 LYS B O 1
ATOM 2092 N N . TYR B 1 131 ? -9.724 -7.745 1.736 1 69.24 131 TYR B N 1
ATOM 2093 C CA . TYR B 1 131 ? -8.803 -7.593 2.857 1 69.24 131 TYR B CA 1
ATOM 2094 C C . TYR B 1 131 ? -9.53 -7.078 4.093 1 69.24 131 TYR B C 1
ATOM 2096 O O . TYR B 1 131 ? -9.355 -7.612 5.191 1 69.24 131 TYR B O 1
ATOM 2104 N N . VAL B 1 132 ? -10.197 -6.133 4.011 1 61.33 132 VAL B N 1
ATOM 2105 C CA . VAL B 1 132 ? -10.792 -5.458 5.16 1 61.33 132 VAL B CA 1
ATOM 2106 C C . VAL B 1 132 ? -12.018 -6.233 5.637 1 61.33 132 VAL B C 1
ATOM 2108 O O . VAL B 1 132 ? -12.336 -6.232 6.829 1 61.33 132 VAL B O 1
ATOM 2111 N N . LYS B 1 133 ? -12.785 -6.778 4.751 1 63.05 133 LYS B N 1
ATOM 2112 C CA . LYS B 1 133 ? -13.944 -7.578 5.137 1 63.05 133 LYS B CA 1
ATOM 2113 C C . LYS B 1 133 ? -13.519 -8.816 5.921 1 63.05 133 LYS B C 1
ATOM 2115 O O . LYS B 1 133 ? -14.217 -9.242 6.844 1 63.05 133 LYS B O 1
ATOM 2120 N N . GLY B 1 134 ? -12.532 -9.493 5.48 1 54.69 134 GLY B N 1
ATOM 2121 C CA . GLY B 1 134 ? -12.089 -10.702 6.154 1 54.69 134 GLY B CA 1
ATOM 2122 C C . GLY B 1 134 ? -11.493 -10.437 7.524 1 54.69 134 GLY B C 1
ATOM 2123 O O . GLY B 1 134 ? -11.41 -11.343 8.356 1 54.69 134 GLY B O 1
ATOM 2124 N N . GLY B 1 135 ? -10.851 -9.376 7.829 1 48.76 135 GLY B N 1
ATOM 2125 C CA . GLY B 1 135 ? -10.361 -9.045 9.158 1 48.76 135 GLY B CA 1
ATOM 2126 C C . GLY B 1 135 ? -11.471 -8.711 10.137 1 48.76 135 GLY B C 1
ATOM 2127 O O . GLY B 1 135 ? -11.23 -8.593 11.34 1 48.76 135 GLY B O 1
ATOM 2128 N N . SER B 1 136 ? -12.606 -8.263 9.717 1 45.09 136 SER B N 1
ATOM 2129 C CA . SER B 1 136 ? -13.731 -7.974 10.6 1 45.09 136 SER B CA 1
ATOM 2130 C C . SER B 1 136 ? -14.471 -9.249 10.988 1 45.09 136 SER B C 1
ATOM 2132 O O . SER B 1 136 ? -15.434 -9.205 11.757 1 45.09 136 SER B O 1
ATOM 2134 N N . THR B 1 137 ? -14.102 -10.378 10.551 1 39.18 137 THR B N 1
ATOM 2135 C CA . THR B 1 137 ? -14.854 -11.506 11.09 1 39.18 137 THR B CA 1
ATOM 2136 C C . THR B 1 137 ? -14.259 -11.969 12.417 1 39.18 137 THR B C 1
ATOM 2138 O O . THR B 1 137 ? -13.04 -11.949 12.596 1 39.18 137 THR B O 1
#

Organism: NCBI:txid300112

Radius of gyration: 18.42 Å; Cα contacts (8 Å, |Δi|>4): 573; chains: 2; bounding box: 40×59×44 Å